Protein AF-A0A9W7CW01-F1 (afdb_monomer_lite)

Sequence (195 aa):
MEESVVTNDLDEAQSRQVALELQAPVSRRPVARPLLTPSVRDYGFQPRDPAETAHQAASQLLNTYVIGPAARTPEELAQRTALRERFLTPQVTSLSEYRERLRVQGQRGSVSPMRTYPVVLQPAEDSTEYDSRFELWVEKARRLSSMEDLRASCSEVDARLERRLRFDYAKLRVKRRLPSGFQSRPRVGTFIMLL

pLDDT: mean 78.96, std 18.7, range [34.38, 96.5]

Organism: NCBI:txid1490495

Radius of gyration: 32.02 Å; chains: 1; bounding box: 98×57×68 Å

Foldseek 3Di:
DDDDDPPDVVVVVVVVVVVVVVPDDDDPPPDPDPPPDPPPPVPDPDDDDLLVLLVVLLVAQCQVPDAAAFDDDPVLVVLLVVLCVQEADEDEDELVVVVVVVVCVVVVHDDDDDSHAYDYDDPPDDPVNSVVVLQVCCCPVRVHPHPVSLSRHSDSSSSSNVRSSRNVVSVCVSVVVPDDPPPPDPPDDDDDDDD

Secondary structure (DSSP, 8-state):
--------HHHHHHHHHHHHHHTS-S--SPPPPP-SS---------PPPHHHHHHHHTTS--TT--PPPBP-SHHHHHHHHHHHHHH--EEEE-HHHHHHHHHHHHTT------SSEEEE--TT--HHHHHHHHHHHIIIII--S-HHHHHHB--HHHHHHHHHHHHHHHHHHHHTSS-S---------------

Structure (mmCIF, N/CA/C/O backbone):
data_AF-A0A9W7CW01-F1
#
_entry.id   AF-A0A9W7CW01-F1
#
loop_
_atom_site.group_PDB
_atom_site.id
_atom_site.type_symbol
_atom_site.label_atom_id
_atom_site.label_alt_id
_atom_site.label_comp_id
_atom_site.label_asym_id
_atom_site.label_entity_id
_atom_site.label_seq_id
_atom_site.pdbx_PDB_ins_code
_atom_site.Cartn_x
_atom_site.Cartn_y
_atom_site.Cartn_z
_atom_site.occupancy
_atom_site.B_iso_or_equiv
_atom_site.auth_seq_id
_atom_site.auth_comp_id
_atom_site.auth_asym_id
_atom_site.auth_atom_id
_atom_site.pdbx_PDB_model_num
ATOM 1 N N . MET A 1 1 ? -79.365 -22.210 30.450 1.00 42.12 1 MET A N 1
ATOM 2 C CA . MET A 1 1 ? -78.044 -22.167 29.794 1.00 42.12 1 MET A CA 1
ATOM 3 C C . MET A 1 1 ? -77.121 -22.950 30.702 1.00 42.12 1 MET A C 1
ATOM 5 O O . MET A 1 1 ? -76.713 -22.414 31.719 1.00 42.12 1 MET A O 1
ATOM 9 N N . GLU A 1 2 ? -76.946 -24.242 30.436 1.00 43.44 2 GLU A N 1
ATOM 10 C CA . GLU A 1 2 ? -76.042 -25.098 31.211 1.00 43.44 2 GLU A CA 1
ATOM 11 C C . GLU A 1 2 ? -74.727 -25.177 30.439 1.00 43.44 2 GLU A C 1
ATOM 13 O O . GLU A 1 2 ? -74.694 -25.641 29.301 1.00 43.44 2 GLU A O 1
ATOM 18 N N . GLU A 1 3 ? -73.673 -24.615 31.019 1.00 51.59 3 GLU A N 1
ATOM 19 C CA . GLU A 1 3 ? -72.341 -24.580 30.430 1.00 51.59 3 GLU A CA 1
ATOM 20 C C . GLU A 1 3 ? -71.638 -25.887 30.810 1.00 51.59 3 GLU A C 1
ATOM 22 O O . GLU A 1 3 ? -71.265 -26.108 31.962 1.00 51.59 3 GLU A O 1
ATOM 27 N N . SER A 1 4 ? -71.547 -26.813 29.856 1.00 53.34 4 SER A N 1
ATOM 28 C CA . SER A 1 4 ? -70.870 -28.093 30.045 1.00 53.34 4 SER A CA 1
ATOM 29 C C . SER A 1 4 ? -69.369 -27.855 30.222 1.00 53.34 4 SER A C 1
ATOM 31 O O . SER A 1 4 ? -68.656 -27.602 29.248 1.00 53.34 4 SER A O 1
ATOM 33 N N . VAL A 1 5 ? -68.884 -27.933 31.461 1.00 58.00 5 VAL A N 1
ATOM 34 C CA . VAL A 1 5 ? -67.452 -27.925 31.777 1.00 58.00 5 VAL A CA 1
ATOM 35 C C . VAL A 1 5 ? -66.860 -29.245 31.288 1.00 58.00 5 VAL A C 1
ATOM 37 O O . VAL A 1 5 ? -67.026 -30.288 31.914 1.00 58.00 5 VAL A O 1
ATOM 40 N N . VAL A 1 6 ? -66.199 -29.206 30.133 1.00 56.62 6 VAL A N 1
ATOM 41 C CA . VAL A 1 6 ? -65.411 -30.327 29.614 1.00 56.62 6 VAL A CA 1
ATOM 42 C C . VAL A 1 6 ? -64.170 -30.454 30.496 1.00 56.62 6 VAL A C 1
ATOM 44 O O . VAL A 1 6 ? -63.206 -29.706 30.337 1.00 56.62 6 VAL A O 1
ATOM 47 N N . THR A 1 7 ? -64.198 -31.369 31.462 1.00 58.28 7 THR A N 1
ATOM 48 C CA . THR A 1 7 ? -63.005 -31.749 32.221 1.00 58.28 7 THR A CA 1
ATOM 49 C C . THR A 1 7 ? -62.080 -32.518 31.283 1.00 58.28 7 THR A C 1
ATOM 51 O O . THR A 1 7 ? -62.400 -33.613 30.828 1.00 58.28 7 THR A O 1
ATOM 54 N N . ASN A 1 8 ? -60.963 -31.896 30.912 1.00 61.44 8 ASN A N 1
ATOM 55 C CA . ASN A 1 8 ? -59.969 -32.487 30.028 1.00 61.44 8 ASN A CA 1
ATOM 56 C C . ASN A 1 8 ? -59.077 -33.450 30.828 1.00 61.44 8 ASN A C 1
ATOM 58 O O . ASN A 1 8 ? -58.080 -33.031 31.415 1.00 61.44 8 ASN A O 1
ATOM 62 N N . ASP A 1 9 ? -59.424 -34.737 30.824 1.00 65.25 9 ASP A N 1
ATOM 63 C CA . ASP A 1 9 ? -58.690 -35.806 31.523 1.00 65.25 9 ASP A CA 1
ATOM 64 C C . ASP A 1 9 ? -57.202 -35.892 31.122 1.00 65.25 9 ASP A C 1
ATOM 66 O O . ASP A 1 9 ? -56.371 -36.424 31.864 1.00 65.25 9 ASP A O 1
ATOM 70 N N . LEU A 1 10 ? -56.838 -35.341 29.956 1.00 64.31 10 LEU A N 1
ATOM 71 C CA . LEU A 1 10 ? -55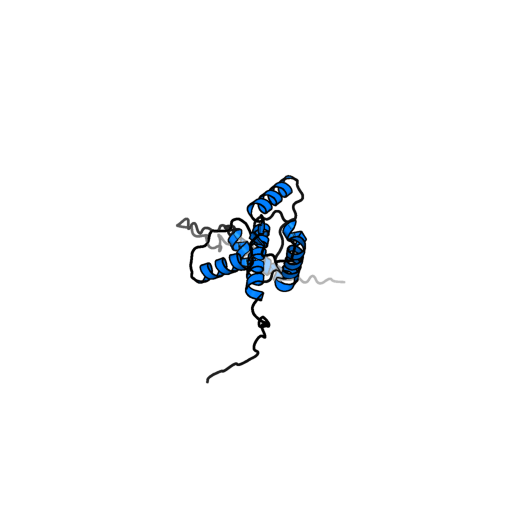.460 -35.305 29.467 1.00 64.31 10 LEU A CA 1
ATOM 72 C C . LEU A 1 10 ? -54.552 -34.426 30.339 1.00 64.31 10 LEU A C 1
ATOM 74 O O . LEU A 1 10 ? -53.390 -34.766 30.553 1.00 64.31 10 LEU A O 1
ATOM 78 N N . ASP A 1 11 ? -55.081 -33.320 30.861 1.00 67.44 11 ASP A N 1
ATOM 79 C CA . ASP A 1 11 ? -54.312 -32.343 31.642 1.00 67.44 11 ASP A CA 1
ATOM 80 C C . ASP A 1 11 ? -53.989 -32.895 33.044 1.00 67.44 11 ASP A C 1
ATOM 82 O O . ASP A 1 11 ? -52.897 -32.719 33.599 1.00 67.44 11 ASP A O 1
ATOM 86 N N . GLU A 1 12 ? -54.911 -33.692 33.588 1.00 69.56 12 GLU A N 1
ATOM 87 C CA . GLU A 1 12 ? -54.714 -34.405 34.846 1.00 69.56 12 GLU A CA 1
ATOM 88 C C . GLU A 1 12 ? -53.732 -35.579 34.693 1.00 69.56 12 GLU A C 1
ATOM 90 O O . GLU A 1 12 ? -52.884 -35.818 35.555 1.00 69.56 12 GLU A O 1
ATOM 95 N N . ALA A 1 13 ? -53.778 -36.292 33.565 1.00 72.50 13 ALA A N 1
ATOM 96 C CA . ALA A 1 13 ? -52.807 -37.341 33.261 1.00 72.50 13 ALA A CA 1
ATOM 97 C C . ALA A 1 13 ? -51.387 -36.771 33.086 1.00 72.50 13 ALA A C 1
ATOM 99 O O . ALA A 1 13 ? -50.413 -37.339 33.590 1.00 72.50 13 ALA A O 1
ATOM 100 N N . GLN A 1 14 ? -51.275 -35.615 32.430 1.00 68.25 14 GLN A N 1
ATOM 101 C CA . GLN A 1 14 ? -50.003 -34.947 32.179 1.00 68.25 14 GLN A CA 1
ATOM 102 C C . GLN A 1 14 ? -49.396 -34.370 33.466 1.00 68.25 14 GLN A C 1
ATOM 104 O O . GLN A 1 14 ? -48.202 -34.544 33.721 1.00 68.25 14 GLN A O 1
ATOM 109 N N . SER A 1 15 ? -50.210 -33.765 34.335 1.00 69.12 15 SER A N 1
ATOM 110 C CA . SER A 1 15 ? -49.749 -33.289 35.648 1.00 69.12 15 SER A CA 1
ATOM 111 C C . SER A 1 15 ? -49.288 -34.434 36.560 1.00 69.12 15 SER A C 1
ATOM 113 O O . SER A 1 15 ? -48.273 -34.297 37.248 1.00 69.12 15 SER A O 1
ATOM 115 N N . ARG A 1 16 ? -49.943 -35.603 36.503 1.00 75.50 16 ARG A N 1
ATOM 116 C CA . ARG A 1 16 ? -49.494 -36.818 37.210 1.00 75.50 16 ARG A CA 1
ATOM 117 C C . ARG A 1 16 ? -48.159 -37.346 36.678 1.00 75.50 16 ARG A C 1
ATOM 119 O O . ARG A 1 16 ? -47.318 -37.754 37.478 1.00 75.50 16 ARG A O 1
ATOM 126 N N . GLN A 1 17 ? -47.926 -37.302 35.363 1.00 70.81 17 GLN A N 1
ATOM 127 C CA . GLN A 1 17 ? -46.636 -37.676 34.764 1.00 70.81 17 GLN A CA 1
ATOM 128 C C . GLN A 1 17 ? -45.496 -36.759 35.218 1.00 70.81 17 GLN A C 1
ATOM 130 O O . GLN A 1 17 ? -44.445 -37.254 35.621 1.00 70.81 17 GLN A O 1
ATOM 135 N N . VAL A 1 18 ? -45.719 -35.442 35.221 1.00 67.00 18 VAL A N 1
ATOM 136 C CA . VAL A 1 18 ? -44.728 -34.462 35.692 1.00 67.00 18 VAL A CA 1
ATOM 137 C C . VAL A 1 18 ? -44.431 -34.656 37.183 1.00 67.00 18 VAL A C 1
ATOM 139 O O . VAL A 1 18 ? -43.272 -34.620 37.590 1.00 67.00 18 VAL A O 1
ATOM 142 N N . ALA A 1 19 ? -45.449 -34.927 38.004 1.00 73.19 19 ALA A N 1
ATOM 143 C CA . ALA A 1 19 ? -45.262 -35.192 39.431 1.00 73.19 19 ALA A CA 1
ATOM 144 C C . ALA A 1 19 ? -44.439 -36.469 39.693 1.00 73.19 19 ALA A C 1
ATOM 146 O O . ALA A 1 19 ? -43.579 -36.474 40.573 1.00 73.19 19 ALA A O 1
ATOM 147 N N . LEU A 1 20 ? -44.653 -37.526 38.901 1.00 70.00 20 LEU A N 1
ATOM 148 C CA . LEU A 1 20 ? -43.856 -38.758 38.939 1.00 70.00 20 LEU A CA 1
ATOM 149 C C . LEU A 1 20 ? -42.402 -38.525 38.507 1.00 70.00 20 LEU A C 1
ATOM 151 O O . LEU A 1 20 ? -41.483 -39.073 39.114 1.00 70.00 20 LEU A O 1
ATOM 155 N N . GLU A 1 21 ? -42.183 -37.692 37.489 1.00 61.81 21 GLU A N 1
ATOM 156 C CA . GLU A 1 21 ? -40.846 -37.366 36.986 1.00 61.81 21 GLU A CA 1
ATOM 157 C C . GLU A 1 21 ? -40.054 -36.489 37.973 1.00 61.81 21 GLU A C 1
ATOM 159 O O . GLU A 1 21 ? -38.846 -36.667 38.129 1.00 61.81 21 GLU A O 1
ATOM 164 N N . LEU A 1 22 ? -40.739 -35.610 38.713 1.00 61.22 22 LEU A N 1
ATOM 165 C CA . LEU A 1 22 ? -40.155 -34.795 39.786 1.00 61.22 22 LEU A CA 1
ATOM 166 C C . LEU A 1 22 ? -39.839 -35.595 41.062 1.00 61.22 22 LEU A C 1
ATOM 168 O O . LEU A 1 22 ? -38.959 -35.194 41.823 1.00 61.22 22 LEU A O 1
ATOM 172 N N . GLN A 1 23 ? -40.530 -36.713 41.304 1.00 60.50 23 GLN A N 1
ATOM 173 C CA . GLN A 1 23 ? -40.288 -37.600 42.453 1.00 60.50 23 GLN A CA 1
ATOM 174 C C . GLN A 1 23 ? -39.212 -38.670 42.191 1.00 60.50 23 GLN A C 1
ATOM 176 O O . GLN A 1 23 ? -38.826 -39.390 43.114 1.00 60.50 23 GLN A O 1
ATOM 181 N N . ALA A 1 24 ? -38.693 -38.781 40.963 1.00 56.75 24 ALA A N 1
ATOM 182 C CA . ALA A 1 24 ? -37.631 -39.726 40.641 1.00 56.75 24 ALA A CA 1
ATOM 183 C C . ALA A 1 24 ? -36.270 -39.261 41.214 1.00 56.75 24 ALA A C 1
ATOM 185 O O . ALA A 1 24 ? -35.828 -38.141 40.940 1.00 56.75 24 ALA A O 1
ATOM 186 N N . PRO A 1 25 ? -35.547 -40.102 41.978 1.00 54.66 25 PRO A N 1
ATOM 187 C CA . PRO A 1 25 ? -34.255 -39.722 42.525 1.00 54.66 25 PRO A CA 1
ATOM 188 C C . PRO A 1 25 ? -33.163 -39.718 41.438 1.00 54.66 25 PRO A C 1
ATOM 190 O O . PRO A 1 25 ? -32.861 -40.736 40.825 1.00 54.66 25 PRO A O 1
ATOM 193 N N . VAL A 1 26 ? -32.521 -38.553 41.298 1.00 56.50 26 VAL A N 1
ATOM 194 C CA . VAL A 1 26 ? -31.123 -38.326 40.877 1.00 56.50 26 VAL A CA 1
ATOM 195 C C . VAL A 1 26 ? -30.757 -38.578 39.396 1.00 56.50 26 VAL A C 1
ATOM 197 O O . VAL A 1 26 ? -30.531 -39.686 38.927 1.00 56.50 26 VAL A O 1
ATOM 200 N N . SER A 1 27 ? -30.605 -37.450 38.690 1.00 52.94 27 SER A N 1
ATOM 201 C CA . SER A 1 27 ? -29.803 -37.174 37.484 1.00 52.94 27 SER A CA 1
ATOM 202 C C . SER A 1 27 ? -29.660 -38.260 36.397 1.00 52.94 27 SER A C 1
ATOM 204 O O . SER A 1 27 ? -28.737 -39.068 36.414 1.00 52.94 27 SER A O 1
ATOM 206 N N . ARG A 1 28 ? -30.407 -38.105 35.295 1.00 55.75 28 ARG A N 1
ATOM 207 C CA . ARG A 1 28 ? -30.005 -38.588 33.953 1.00 55.75 28 ARG A CA 1
ATOM 208 C C . ARG A 1 28 ? -29.030 -37.647 33.224 1.00 55.75 28 ARG A C 1
ATOM 210 O O . ARG A 1 28 ? -28.840 -37.761 32.016 1.00 55.75 28 ARG A O 1
ATOM 217 N N . ARG A 1 29 ? -28.420 -36.683 33.923 1.00 59.69 29 ARG A N 1
ATOM 218 C CA . ARG A 1 29 ? -27.340 -35.878 33.339 1.00 59.69 29 ARG A CA 1
ATOM 219 C C . ARG A 1 29 ? -26.078 -36.739 33.320 1.00 59.69 29 ARG A C 1
ATOM 221 O O . ARG A 1 29 ? -25.712 -37.244 34.380 1.00 59.69 29 ARG A O 1
ATOM 228 N N . PRO A 1 30 ? -25.404 -36.909 32.170 1.00 57.47 30 PRO A N 1
ATOM 229 C CA . PRO A 1 30 ? -24.087 -37.518 32.157 1.00 57.47 30 PRO A CA 1
ATOM 230 C C . PRO A 1 30 ? -23.199 -36.732 33.122 1.00 57.47 30 PRO A C 1
ATOM 232 O O . PRO A 1 30 ? -23.029 -35.522 32.964 1.00 57.47 30 PRO A O 1
ATOM 235 N N . VAL A 1 31 ? -22.675 -37.398 34.148 1.00 65.06 31 VAL A N 1
ATOM 236 C CA . VAL A 1 31 ? -21.677 -36.798 35.033 1.00 65.06 31 VAL A CA 1
ATOM 237 C C . VAL A 1 31 ? -20.482 -36.433 34.156 1.00 65.06 31 VAL A C 1
ATOM 239 O O . VAL A 1 31 ? -19.932 -37.296 33.465 1.00 65.06 31 VAL A O 1
ATOM 242 N N . ALA A 1 32 ? -20.111 -35.151 34.132 1.00 64.31 32 ALA A N 1
ATOM 243 C CA . ALA A 1 32 ? -18.916 -34.709 33.431 1.00 64.31 32 ALA A CA 1
ATOM 244 C C . ALA A 1 32 ? -17.723 -35.490 33.994 1.00 64.31 32 ALA A C 1
ATOM 246 O O . ALA A 1 32 ? -17.429 -35.421 35.188 1.00 64.31 32 ALA A O 1
ATOM 247 N N . ARG A 1 33 ? -17.071 -36.290 33.145 1.00 63.97 33 ARG A N 1
ATOM 248 C CA . ARG A 1 33 ? -15.877 -37.037 33.543 1.00 63.97 33 ARG A CA 1
ATOM 249 C C . ARG A 1 33 ? -14.791 -36.025 33.930 1.00 63.97 33 ARG A C 1
ATOM 251 O O . ARG A 1 33 ? -14.573 -35.090 33.157 1.00 63.97 33 ARG A O 1
ATOM 258 N N . PRO A 1 34 ? -14.101 -36.192 35.071 1.00 61.22 34 PRO A N 1
ATOM 259 C CA . PRO A 1 34 ? -12.958 -35.354 35.404 1.00 61.22 34 PRO A CA 1
ATOM 260 C C . PRO A 1 34 ? -11.925 -35.439 34.278 1.00 61.22 34 PRO A C 1
ATOM 262 O O . PRO A 1 34 ? -11.584 -36.536 33.828 1.00 61.22 34 PRO A O 1
ATOM 265 N N . LEU A 1 35 ? -11.451 -34.288 33.799 1.00 57.41 35 LEU A N 1
ATOM 266 C CA . LEU A 1 35 ? -10.374 -34.228 32.816 1.00 57.41 35 LEU A CA 1
ATOM 267 C C . LEU A 1 35 ? -9.102 -34.769 33.484 1.00 57.41 35 LEU A C 1
ATOM 269 O O . LEU A 1 35 ? -8.459 -34.073 34.262 1.00 57.41 35 LEU A O 1
ATOM 273 N N . LEU A 1 36 ? -8.755 -36.029 33.205 1.00 60.28 36 LEU A N 1
ATOM 274 C CA . LEU A 1 36 ? -7.564 -36.699 33.750 1.00 60.28 36 LEU A CA 1
ATOM 275 C C . LEU A 1 36 ? -6.242 -36.132 33.210 1.00 60.28 36 LEU A C 1
ATOM 277 O O . LEU A 1 36 ? -5.169 -36.566 33.616 1.00 60.28 36 LEU A O 1
ATOM 281 N N . THR A 1 37 ? -6.304 -35.137 32.332 1.00 58.19 37 THR A N 1
ATOM 282 C CA . THR A 1 37 ? -5.165 -34.325 31.924 1.00 58.19 37 THR A CA 1
ATOM 283 C C . THR A 1 37 ? -5.649 -32.893 31.703 1.00 58.19 37 THR A C 1
ATOM 285 O O . THR A 1 37 ? -6.687 -32.699 31.059 1.00 58.19 37 THR A O 1
ATOM 288 N N . PRO A 1 38 ? -4.925 -31.860 32.173 1.00 48.06 38 PRO A N 1
ATOM 289 C CA . PRO A 1 38 ? -5.069 -30.537 31.599 1.00 48.06 38 PRO A CA 1
ATOM 290 C C . PRO A 1 38 ? -4.496 -30.637 30.186 1.00 48.06 38 PRO A C 1
ATOM 292 O O . PRO A 1 38 ? -3.328 -30.352 29.938 1.00 48.06 38 PRO A O 1
ATOM 295 N N . SER A 1 39 ? -5.299 -31.130 29.242 1.00 53.28 39 SER A N 1
ATOM 296 C CA . SER A 1 39 ? -5.036 -30.901 27.834 1.00 53.28 39 SER A CA 1
ATOM 297 C C . SER A 1 39 ? -5.212 -29.402 27.646 1.00 53.28 39 SER A C 1
ATOM 299 O O . SER A 1 39 ? -6.315 -28.916 27.400 1.00 53.28 39 SER A O 1
ATOM 301 N N . VAL A 1 40 ? -4.114 -28.672 27.837 1.00 54.16 40 VAL A N 1
ATOM 302 C CA . VAL A 1 40 ? -3.920 -27.315 27.344 1.00 54.16 40 VAL A CA 1
ATOM 303 C C . VAL A 1 40 ? -3.950 -27.435 25.824 1.00 54.16 40 VAL A C 1
ATOM 305 O O . VAL A 1 40 ? -2.937 -27.458 25.140 1.00 54.16 40 VAL A O 1
ATOM 308 N N . ARG A 1 41 ? -5.139 -27.653 25.269 1.00 54.41 41 ARG A N 1
ATOM 309 C CA . ARG A 1 41 ? -5.395 -27.213 23.914 1.00 54.41 41 ARG A CA 1
ATOM 310 C C . ARG A 1 41 ? -5.404 -25.707 24.046 1.00 54.41 41 ARG A C 1
ATOM 312 O O . ARG A 1 41 ? -6.264 -25.176 24.748 1.00 54.41 41 ARG A O 1
ATOM 319 N N . ASP A 1 42 ? -4.416 -25.063 23.444 1.00 56.41 42 ASP A N 1
ATOM 320 C CA . ASP A 1 42 ? -4.306 -23.614 23.325 1.00 56.41 42 ASP A CA 1
ATOM 321 C C . ASP A 1 42 ? -5.509 -23.068 22.538 1.00 56.41 42 ASP A C 1
ATOM 323 O O . ASP A 1 42 ? -5.410 -22.657 21.385 1.00 56.41 42 ASP A O 1
ATOM 327 N N . TYR A 1 43 ? -6.696 -23.099 23.141 1.00 55.78 43 TYR A N 1
ATOM 328 C CA . TYR A 1 43 ? -7.886 -22.423 22.654 1.00 55.78 43 TYR A CA 1
ATOM 329 C C . TYR A 1 43 ? -7.722 -20.936 22.970 1.00 55.78 43 TYR A C 1
ATOM 331 O O . TYR A 1 43 ? -8.370 -20.383 23.853 1.00 55.78 43 TYR A O 1
ATOM 339 N N . GLY A 1 44 ? -6.792 -20.300 22.264 1.00 63.28 44 GLY A N 1
ATOM 340 C CA . GLY A 1 44 ? -6.581 -18.865 22.262 1.00 63.28 44 GLY A CA 1
ATOM 341 C C . GLY A 1 44 ? -6.615 -18.368 20.826 1.00 63.28 44 GLY A C 1
ATOM 342 O O . GLY A 1 44 ? -5.961 -18.932 19.949 1.00 63.28 44 GLY A O 1
ATOM 343 N N . PHE A 1 45 ? -7.375 -17.307 20.565 1.00 62.62 45 PHE A N 1
ATOM 344 C CA . PHE A 1 45 ? -7.207 -16.558 19.326 1.00 62.62 45 PHE A CA 1
ATOM 345 C C . PHE A 1 45 ? -5.825 -15.907 19.374 1.00 62.62 45 PHE A C 1
ATOM 347 O O . PHE A 1 45 ? -5.618 -14.956 20.124 1.00 62.62 45 PHE A O 1
ATOM 354 N N . GLN A 1 46 ? -4.871 -16.439 18.614 1.00 70.50 46 GLN A N 1
ATOM 355 C CA . GLN A 1 46 ? -3.6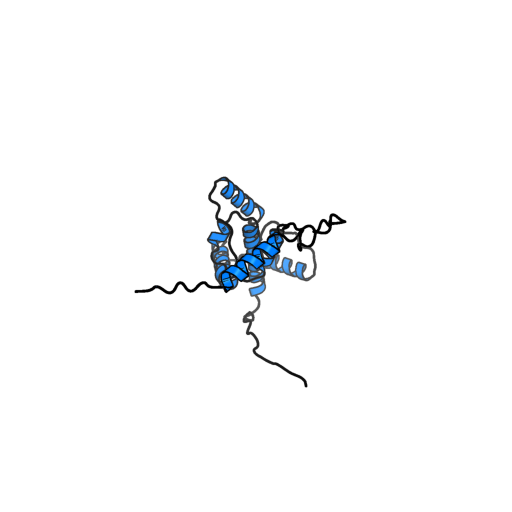04 -15.763 18.373 1.00 70.50 46 GLN A CA 1
ATOM 356 C C . GLN A 1 46 ? -3.818 -14.780 17.220 1.00 70.50 46 GLN A C 1
ATOM 358 O O . GLN A 1 46 ? -4.084 -15.222 16.096 1.00 70.50 46 GLN A O 1
ATOM 363 N N . PRO A 1 47 ? -3.743 -13.457 17.464 1.00 72.88 47 PRO A N 1
ATOM 364 C CA . PRO A 1 47 ? -3.832 -12.485 16.390 1.00 72.88 47 PRO A CA 1
ATOM 365 C C . PRO A 1 47 ? -2.741 -12.774 15.362 1.00 72.88 47 PRO A C 1
ATOM 367 O O . PRO A 1 47 ? -1.569 -12.931 15.707 1.00 72.88 47 PRO A O 1
ATOM 370 N N . ARG A 1 48 ? -3.135 -12.874 14.094 1.00 83.38 48 ARG A N 1
ATOM 371 C CA . ARG A 1 48 ? -2.195 -13.121 13.003 1.00 83.38 48 ARG A CA 1
ATOM 372 C C . ARG A 1 48 ? -1.233 -11.945 12.861 1.00 83.38 48 ARG A C 1
ATOM 374 O O . ARG A 1 48 ? -1.628 -10.799 13.074 1.00 83.38 48 ARG A O 1
ATOM 381 N N . ASP A 1 49 ? 0.007 -12.216 12.451 1.00 91.00 49 ASP A N 1
ATOM 382 C CA . ASP A 1 49 ? 0.980 -11.153 12.201 1.00 91.00 49 ASP A CA 1
ATOM 383 C C . ASP A 1 49 ? 0.408 -10.114 11.205 1.00 91.00 49 ASP A C 1
ATOM 385 O O . ASP A 1 49 ? -0.163 -10.478 10.162 1.00 91.00 49 ASP A O 1
ATOM 389 N N . PRO A 1 50 ? 0.538 -8.807 11.495 1.00 89.38 50 PRO A N 1
ATOM 390 C CA . PRO A 1 50 ? -0.017 -7.768 10.639 1.00 89.38 50 PRO A CA 1
ATOM 391 C C . PRO A 1 50 ? 0.614 -7.723 9.239 1.00 89.38 50 PRO A C 1
ATOM 393 O O . PRO A 1 50 ? -0.063 -7.305 8.300 1.00 89.38 50 PRO A O 1
ATOM 396 N N . ALA A 1 51 ? 1.872 -8.160 9.039 1.00 90.19 51 ALA A N 1
ATOM 397 C CA . ALA A 1 51 ? 2.423 -8.255 7.678 1.00 90.19 51 ALA A CA 1
ATOM 398 C C . ALA A 1 51 ? 1.818 -9.419 6.912 1.00 90.19 51 ALA A C 1
ATOM 400 O O . ALA A 1 51 ? 1.531 -9.245 5.730 1.00 90.19 51 ALA A O 1
ATOM 401 N N . GLU A 1 52 ? 1.614 -10.574 7.540 1.00 91.75 52 GLU A N 1
ATOM 402 C CA . GLU A 1 52 ? 0.938 -11.688 6.877 1.00 91.75 52 GLU A CA 1
ATOM 403 C C . GLU A 1 52 ? -0.484 -11.324 6.462 1.00 91.75 52 GLU A C 1
ATOM 405 O O . GLU A 1 52 ? -0.886 -11.587 5.329 1.00 91.75 52 GLU A O 1
ATOM 410 N N . THR A 1 53 ? -1.227 -10.666 7.352 1.00 92.50 53 THR A N 1
ATOM 411 C CA . THR A 1 53 ? -2.601 -10.232 7.076 1.00 92.50 53 THR A CA 1
ATOM 412 C C . THR A 1 53 ? -2.637 -9.240 5.912 1.00 92.50 53 THR A C 1
ATOM 414 O O . THR A 1 53 ? -3.382 -9.438 4.949 1.00 92.50 53 THR A O 1
ATOM 417 N N . ALA A 1 54 ? -1.762 -8.229 5.929 1.00 93.31 54 ALA A N 1
ATOM 418 C CA . ALA A 1 54 ? -1.622 -7.277 4.828 1.00 93.31 54 ALA A CA 1
ATOM 419 C C . ALA A 1 54 ? -1.171 -7.951 3.521 1.00 93.31 54 ALA A C 1
ATOM 421 O O . ALA A 1 54 ? -1.648 -7.610 2.439 1.00 93.31 54 ALA A O 1
ATOM 422 N N . HIS A 1 55 ? -0.261 -8.924 3.602 1.00 92.12 55 HIS A N 1
ATOM 423 C CA . HIS A 1 55 ? 0.209 -9.685 2.450 1.00 92.12 55 HIS A CA 1
ATOM 424 C C . HIS A 1 55 ? -0.920 -10.501 1.814 1.00 92.12 55 HIS A C 1
ATOM 426 O O . HIS A 1 55 ? -1.073 -10.477 0.591 1.00 92.12 55 HIS A O 1
ATOM 432 N N . GLN A 1 56 ? -1.728 -11.175 2.634 1.00 92.38 56 GLN A N 1
ATOM 433 C CA . GLN A 1 56 ? -2.887 -11.925 2.172 1.00 92.38 56 GLN A CA 1
ATOM 434 C C . GLN A 1 56 ? -3.917 -10.990 1.529 1.00 92.38 56 GLN A C 1
ATOM 436 O O . GLN A 1 56 ? -4.323 -11.243 0.394 1.00 92.38 56 GLN A O 1
ATOM 441 N N . ALA A 1 57 ? -4.276 -9.884 2.188 1.00 93.19 57 ALA A N 1
ATOM 442 C CA . ALA A 1 57 ? -5.197 -8.888 1.635 1.00 93.19 57 ALA A CA 1
ATOM 443 C C . ALA A 1 57 ? -4.700 -8.361 0.277 1.00 93.19 57 ALA A C 1
ATOM 445 O O . ALA A 1 57 ? -5.420 -8.389 -0.720 1.00 93.19 57 ALA A O 1
ATOM 446 N N . ALA A 1 58 ? -3.417 -8.007 0.185 1.00 92.62 58 ALA A N 1
ATOM 447 C CA . ALA A 1 58 ? -2.789 -7.545 -1.049 1.00 92.62 58 ALA A CA 1
ATOM 448 C C . ALA A 1 58 ? -2.626 -8.624 -2.134 1.00 92.62 58 ALA A C 1
ATOM 450 O O . ALA A 1 58 ? -2.201 -8.301 -3.245 1.00 92.62 58 ALA A O 1
ATOM 451 N N . SER A 1 59 ? -2.965 -9.888 -1.886 1.00 90.12 59 SER A N 1
ATOM 452 C CA . SER A 1 59 ? -3.025 -10.924 -2.930 1.00 90.12 59 SER A CA 1
ATOM 453 C C . SER A 1 59 ? -4.428 -11.104 -3.523 1.00 90.12 59 SER A C 1
ATOM 455 O O . SER A 1 59 ? -4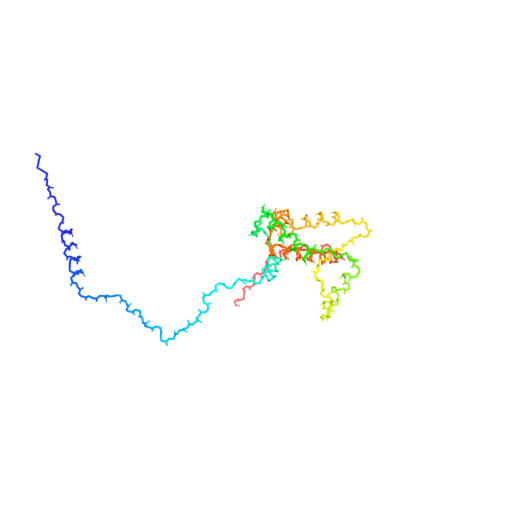.557 -11.660 -4.610 1.00 90.12 59 SER A O 1
ATOM 457 N N . GLN A 1 60 ? -5.463 -10.578 -2.861 1.00 91.94 60 GLN A N 1
ATOM 458 C CA . GLN A 1 60 ? -6.871 -10.729 -3.240 1.00 91.94 60 GLN A CA 1
ATOM 459 C C . GLN A 1 60 ? -7.481 -9.402 -3.715 1.00 91.94 60 GLN A C 1
ATOM 461 O O . GLN A 1 60 ? -6.894 -8.331 -3.560 1.00 91.94 60 GLN A O 1
ATOM 466 N N . LEU A 1 61 ? -8.666 -9.440 -4.325 1.00 93.69 61 LEU A N 1
ATOM 467 C CA . LEU A 1 61 ? -9.420 -8.207 -4.564 1.00 93.69 61 LEU A CA 1
ATOM 468 C C . LEU A 1 61 ? -9.896 -7.638 -3.218 1.00 93.69 61 LEU A C 1
ATOM 470 O O . LEU A 1 61 ? -10.274 -8.385 -2.324 1.00 93.69 61 LEU A O 1
ATOM 474 N N . LEU A 1 62 ? -9.861 -6.316 -3.080 1.00 94.56 62 LEU A N 1
ATOM 475 C CA . LEU A 1 62 ? -10.150 -5.585 -1.844 1.00 94.56 62 LEU A CA 1
ATOM 476 C C . LEU A 1 62 ? -11.609 -5.106 -1.775 1.00 94.56 62 LEU A C 1
ATOM 478 O O . LEU A 1 62 ? -11.941 -4.254 -0.962 1.00 94.56 62 LEU A O 1
ATOM 482 N N . ASN A 1 63 ? -12.495 -5.674 -2.597 1.00 92.75 63 ASN A N 1
ATOM 483 C CA . ASN A 1 63 ? -13.907 -5.289 -2.664 1.00 92.75 63 ASN A CA 1
ATOM 484 C C . ASN A 1 63 ? -14.686 -5.589 -1.376 1.00 92.75 63 ASN A C 1
ATOM 486 O O . ASN A 1 63 ? -15.710 -4.963 -1.134 1.00 92.75 63 ASN A O 1
ATOM 490 N N . THR A 1 64 ? -14.230 -6.559 -0.584 1.00 92.31 64 THR A N 1
ATOM 491 C CA . THR A 1 64 ? -14.797 -6.899 0.732 1.00 92.31 64 THR A CA 1
ATOM 492 C C . THR A 1 64 ? -13.853 -6.540 1.876 1.00 92.31 64 THR A C 1
ATOM 494 O O . THR A 1 64 ? -14.107 -6.920 3.016 1.00 92.31 64 THR A O 1
ATOM 497 N N . TYR A 1 65 ? -12.727 -5.883 1.582 1.00 94.25 65 TYR A N 1
ATOM 498 C CA . TYR A 1 65 ? -11.768 -5.507 2.609 1.00 94.25 65 TYR A CA 1
ATOM 499 C C . TYR A 1 65 ? -12.342 -4.365 3.445 1.00 94.25 65 TYR A C 1
ATOM 501 O O . TYR A 1 65 ? -12.764 -3.344 2.904 1.00 94.25 65 TYR A O 1
ATOM 509 N N . VAL A 1 66 ? -12.349 -4.547 4.762 1.00 94.44 66 VAL A N 1
ATOM 510 C CA . VAL A 1 66 ? -12.814 -3.533 5.707 1.00 94.44 66 VAL A CA 1
ATOM 511 C C . VAL A 1 66 ? -11.604 -2.743 6.177 1.00 94.44 66 VAL A C 1
ATOM 513 O O . VAL A 1 66 ? -10.716 -3.291 6.827 1.00 94.44 66 VAL A O 1
ATOM 516 N N . ILE A 1 67 ? -11.577 -1.464 5.821 1.00 95.31 67 ILE A N 1
ATOM 517 C CA . ILE A 1 67 ? -10.546 -0.528 6.263 1.00 95.31 67 ILE A CA 1
ATOM 518 C C . ILE A 1 67 ? -10.753 -0.238 7.754 1.00 95.31 67 ILE A C 1
ATOM 520 O O . ILE A 1 67 ? -11.889 -0.145 8.228 1.00 95.31 67 ILE A O 1
ATOM 524 N N . GLY A 1 68 ? -9.653 -0.124 8.497 1.00 93.50 68 GLY A N 1
ATOM 525 C CA . GLY A 1 68 ? -9.671 0.224 9.910 1.00 93.50 68 GLY A CA 1
ATOM 526 C C . GLY A 1 68 ? -10.232 1.626 10.184 1.00 93.50 68 GLY A C 1
ATOM 527 O O . GLY A 1 68 ? -10.427 2.431 9.272 1.00 93.50 68 GLY A O 1
ATOM 528 N N . PRO A 1 69 ? -10.507 1.941 11.460 1.00 94.06 69 PRO A N 1
ATOM 529 C CA . PRO A 1 69 ? -11.032 3.244 11.831 1.00 94.06 69 PRO A CA 1
ATOM 530 C C . PRO A 1 69 ? -10.031 4.353 11.495 1.00 94.06 69 PRO A C 1
ATOM 532 O O . PRO A 1 69 ? -8.828 4.230 11.738 1.00 94.06 69 PRO A O 1
ATOM 535 N N . ALA A 1 70 ? -10.549 5.462 10.970 1.00 95.06 70 ALA A N 1
ATOM 536 C CA . ALA A 1 70 ? -9.770 6.679 10.798 1.00 95.06 70 ALA A CA 1
ATOM 537 C C . ALA A 1 70 ? -9.285 7.203 12.157 1.00 95.06 70 ALA A C 1
ATOM 539 O O . ALA A 1 70 ? -10.033 7.165 13.135 1.00 95.06 70 ALA A O 1
ATOM 540 N N . ALA A 1 71 ? -8.063 7.731 12.194 1.00 93.50 71 ALA A N 1
ATOM 541 C CA . ALA A 1 71 ? -7.523 8.399 13.372 1.00 93.50 71 ALA A CA 1
ATOM 542 C C . ALA A 1 71 ? -8.358 9.643 13.723 1.00 93.50 71 ALA A C 1
ATOM 544 O O . ALA A 1 71 ? -8.492 10.552 12.900 1.00 93.50 71 ALA A O 1
ATOM 545 N N . ARG A 1 72 ? -8.907 9.688 14.939 1.00 94.44 72 ARG A N 1
ATOM 546 C CA . ARG A 1 72 ? -9.744 10.788 15.447 1.00 94.44 72 ARG A CA 1
ATOM 547 C C . ARG A 1 72 ? -9.094 11.513 16.613 1.00 94.44 72 ARG A C 1
ATOM 549 O O . ARG A 1 72 ? -9.292 12.716 16.760 1.00 94.44 72 ARG A O 1
ATOM 556 N N . THR A 1 73 ? -8.339 10.799 17.443 1.00 95.94 73 THR A N 1
ATOM 557 C CA . THR A 1 73 ? -7.649 11.394 18.593 1.00 95.94 73 THR A CA 1
ATOM 558 C C . THR A 1 73 ? -6.237 11.865 18.217 1.00 95.94 73 THR A C 1
ATOM 560 O O . THR A 1 73 ? -5.645 11.356 17.260 1.00 95.94 73 THR A O 1
ATOM 563 N N . PRO A 1 74 ? -5.646 12.819 18.961 1.00 96.50 74 PRO A N 1
ATOM 564 C CA . PRO A 1 74 ? -4.254 13.223 18.752 1.00 96.50 74 PRO A CA 1
ATOM 565 C C . PRO A 1 74 ? -3.258 12.057 18.864 1.00 96.50 74 PRO A C 1
ATOM 567 O O . PRO A 1 74 ? -2.294 11.997 18.104 1.00 96.50 74 PRO A O 1
ATOM 570 N N . GLU A 1 75 ? -3.511 11.108 19.769 1.00 96.00 75 GLU A N 1
ATOM 571 C CA . GLU A 1 75 ? -2.686 9.907 19.948 1.00 96.00 75 GLU A CA 1
ATOM 572 C C . GLU A 1 75 ? -2.770 8.975 18.734 1.00 96.00 75 GLU A C 1
ATOM 574 O O . GLU A 1 75 ? -1.744 8.530 18.219 1.00 96.00 75 GLU A O 1
ATOM 579 N N . GLU A 1 76 ? -3.975 8.738 18.210 1.00 95.12 76 GLU A N 1
ATOM 580 C CA . GLU A 1 76 ? -4.176 7.943 16.994 1.00 95.12 76 GLU A CA 1
ATOM 581 C C . GLU A 1 76 ? -3.543 8.613 15.768 1.00 95.12 76 GLU A C 1
ATOM 583 O O . GLU A 1 76 ? -2.984 7.935 14.904 1.00 95.12 76 GLU A O 1
ATOM 588 N N . LEU A 1 77 ? -3.592 9.948 15.683 1.00 95.94 77 LEU A N 1
ATOM 589 C CA . LEU A 1 77 ? -2.924 10.707 14.624 1.00 95.94 77 LEU A CA 1
ATOM 590 C C . LEU A 1 77 ? -1.402 10.577 14.719 1.00 95.94 77 LEU A C 1
ATOM 592 O O . LEU A 1 77 ? -0.744 10.391 13.690 1.00 95.94 77 LEU A O 1
ATOM 596 N N . ALA A 1 78 ? -0.839 10.628 15.929 1.00 95.56 78 ALA A N 1
ATOM 597 C CA . ALA A 1 78 ? 0.582 10.392 16.160 1.00 95.56 78 ALA A CA 1
ATOM 598 C C . ALA A 1 78 ? 0.974 8.955 15.782 1.00 95.56 78 ALA A C 1
ATOM 600 O O . ALA A 1 78 ? 1.946 8.757 15.051 1.00 95.56 78 ALA A O 1
ATOM 601 N N . GLN A 1 79 ? 0.176 7.959 16.181 1.00 94.75 79 GLN A N 1
ATOM 602 C CA . GLN A 1 79 ? 0.385 6.558 15.816 1.00 94.75 79 GLN A CA 1
ATOM 603 C C . GLN A 1 79 ? 0.349 6.359 14.298 1.00 94.75 79 GLN A C 1
ATOM 605 O O . GLN A 1 79 ? 1.267 5.765 13.729 1.00 94.75 79 GLN A O 1
ATOM 610 N N . ARG A 1 80 ? -0.675 6.893 13.623 1.00 95.50 80 ARG A N 1
ATOM 611 C CA . ARG A 1 80 ? -0.782 6.866 12.161 1.00 95.50 80 ARG A CA 1
ATOM 612 C C . ARG A 1 80 ? 0.461 7.474 11.519 1.00 95.50 80 ARG A C 1
ATOM 614 O O . ARG A 1 80 ? 1.036 6.875 10.616 1.00 95.50 80 ARG A O 1
ATOM 621 N N . THR A 1 81 ? 0.887 8.645 11.983 1.00 95.50 81 THR A N 1
ATOM 622 C CA . THR A 1 81 ? 2.052 9.354 11.433 1.00 95.50 81 THR A CA 1
ATOM 623 C C . THR A 1 81 ? 3.325 8.523 11.599 1.00 95.50 81 THR A C 1
ATOM 625 O O . THR A 1 81 ? 4.014 8.274 10.611 1.00 95.50 81 THR A O 1
ATOM 628 N N . ALA A 1 82 ? 3.560 7.960 12.787 1.00 95.31 82 ALA A N 1
ATOM 629 C CA . ALA A 1 82 ? 4.691 7.073 13.051 1.00 95.31 82 ALA A CA 1
ATOM 630 C C . ALA A 1 82 ? 4.682 5.811 12.163 1.00 95.31 82 ALA A C 1
ATOM 632 O O . ALA A 1 82 ? 5.723 5.393 11.650 1.00 95.31 82 ALA A O 1
ATOM 633 N N . LEU A 1 83 ? 3.511 5.204 11.930 1.00 94.38 83 LEU A N 1
ATOM 634 C CA . LEU A 1 83 ? 3.369 4.065 11.015 1.00 94.38 83 LEU A CA 1
ATOM 635 C C . LEU A 1 83 ? 3.684 4.457 9.565 1.00 94.38 83 LEU A C 1
ATOM 637 O O . LEU A 1 83 ? 4.385 3.716 8.867 1.00 94.38 83 LEU A O 1
ATOM 641 N N . ARG A 1 84 ? 3.200 5.621 9.111 1.00 93.19 84 ARG A N 1
ATOM 642 C CA . ARG A 1 84 ? 3.472 6.130 7.759 1.00 93.19 84 ARG A CA 1
ATOM 643 C C . ARG A 1 84 ? 4.953 6.442 7.572 1.00 93.19 84 ARG A C 1
ATOM 645 O O . ARG A 1 84 ? 5.521 6.036 6.568 1.00 93.19 84 ARG A O 1
ATOM 652 N N . GLU A 1 85 ? 5.619 7.054 8.539 1.00 93.19 85 GLU A N 1
ATOM 653 C CA . GLU A 1 85 ? 7.066 7.285 8.462 1.00 93.19 85 GLU A CA 1
ATOM 654 C C . GLU A 1 85 ? 7.842 5.963 8.408 1.00 93.19 85 GLU A C 1
ATOM 656 O O . GLU A 1 85 ? 8.689 5.750 7.535 1.00 93.19 85 GLU A O 1
ATOM 661 N N . ARG A 1 86 ? 7.495 5.013 9.283 1.00 93.50 86 ARG A N 1
ATOM 662 C CA . ARG A 1 86 ? 8.190 3.725 9.382 1.00 93.50 86 ARG A CA 1
ATOM 663 C C . ARG A 1 86 ? 8.049 2.854 8.132 1.00 93.50 86 ARG A C 1
ATOM 665 O O . ARG A 1 86 ? 9.000 2.161 7.767 1.00 93.50 86 ARG A O 1
ATOM 672 N N . PHE A 1 87 ? 6.871 2.831 7.508 1.00 91.19 87 PHE A N 1
ATOM 673 C CA . PHE A 1 87 ? 6.544 1.885 6.432 1.00 91.19 87 PHE A CA 1
ATOM 674 C C . PHE A 1 87 ? 6.338 2.539 5.064 1.00 91.19 87 PHE A C 1
ATOM 676 O O . PHE A 1 87 ? 6.576 1.899 4.035 1.00 91.19 87 PHE A O 1
ATOM 683 N N . LEU A 1 88 ? 5.906 3.796 5.047 1.00 93.50 88 LEU A N 1
ATOM 684 C CA . LEU A 1 88 ? 5.496 4.548 3.864 1.00 93.50 88 LEU A CA 1
ATOM 685 C C . LEU A 1 88 ? 6.419 5.741 3.571 1.00 93.50 88 LEU A C 1
ATOM 687 O O . LEU A 1 88 ? 6.000 6.732 2.977 1.00 93.50 88 LEU A O 1
ATOM 691 N N . THR A 1 89 ? 7.703 5.615 3.896 1.00 93.06 89 THR A N 1
ATOM 692 C CA . THR A 1 89 ? 8.717 6.506 3.328 1.00 93.06 89 THR A CA 1
ATOM 693 C C . THR A 1 89 ? 8.962 6.117 1.859 1.00 93.06 89 THR A C 1
ATOM 695 O O . THR A 1 89 ? 9.256 4.944 1.593 1.00 93.06 89 THR A O 1
ATOM 698 N N . PRO A 1 90 ? 8.833 7.045 0.892 1.00 92.50 90 PRO A N 1
ATOM 699 C CA . PRO A 1 90 ? 9.117 6.776 -0.512 1.00 92.50 90 PRO A CA 1
ATOM 700 C C . PRO A 1 90 ? 10.625 6.672 -0.757 1.00 92.50 90 PRO A C 1
ATOM 702 O O . PRO A 1 90 ? 11.414 7.470 -0.260 1.00 92.50 90 PRO A O 1
ATOM 705 N N . GLN A 1 91 ? 11.030 5.706 -1.574 1.00 90.62 91 GLN A N 1
ATOM 706 C CA . GLN A 1 91 ? 12.384 5.610 -2.106 1.00 90.62 91 GLN A CA 1
ATOM 707 C C . GLN A 1 91 ? 12.312 5.688 -3.627 1.00 90.62 91 GLN A C 1
ATOM 709 O O . GLN A 1 91 ? 11.902 4.730 -4.289 1.00 90.62 91 GLN A O 1
ATOM 714 N N . VAL A 1 92 ? 12.685 6.845 -4.173 1.00 89.75 92 VAL A N 1
ATOM 715 C CA . VAL A 1 92 ? 12.714 7.073 -5.620 1.00 89.75 92 VAL A CA 1
ATOM 716 C C . VAL A 1 92 ? 13.812 6.211 -6.234 1.00 89.75 92 VAL A C 1
ATOM 718 O O . VAL A 1 92 ? 14.947 6.201 -5.764 1.00 89.75 92 VAL A O 1
ATOM 721 N N . THR A 1 93 ? 13.450 5.451 -7.262 1.00 87.50 93 THR A N 1
ATOM 722 C CA . THR A 1 93 ? 14.351 4.547 -7.984 1.00 87.50 93 THR A CA 1
ATOM 723 C C . THR A 1 93 ? 14.105 4.673 -9.476 1.00 87.50 93 THR A C 1
ATOM 725 O O . THR A 1 93 ? 12.960 4.845 -9.905 1.00 87.50 93 THR A O 1
ATOM 728 N N . SER A 1 94 ? 15.157 4.550 -10.279 1.00 86.88 94 SER A N 1
ATOM 729 C CA . SER A 1 94 ? 14.997 4.510 -11.730 1.00 86.88 94 SER A CA 1
ATOM 730 C C . SER A 1 94 ? 14.367 3.186 -12.190 1.00 86.88 94 SER A C 1
ATOM 732 O O . SER A 1 94 ? 14.441 2.146 -11.525 1.00 86.88 94 SER A O 1
ATOM 734 N N . LEU A 1 95 ? 13.751 3.205 -13.376 1.00 87.00 95 LEU A N 1
ATOM 735 C CA . LEU A 1 95 ? 13.174 2.011 -14.005 1.00 87.00 95 LEU A CA 1
ATOM 736 C C . LEU A 1 95 ? 14.207 0.886 -14.195 1.00 87.00 95 LEU A C 1
ATOM 738 O O . LEU A 1 95 ? 13.875 -0.285 -14.003 1.00 87.00 95 LEU A O 1
ATOM 742 N N . SER A 1 96 ? 15.437 1.229 -14.588 1.00 86.31 96 SER A N 1
ATOM 743 C CA . SER A 1 96 ? 16.532 0.281 -14.827 1.00 86.31 96 SER A CA 1
ATOM 744 C C . SER A 1 96 ? 17.018 -0.364 -13.532 1.00 86.31 96 SER A C 1
ATOM 746 O O . SER A 1 96 ? 17.100 -1.590 -13.470 1.00 86.31 96 SER A O 1
ATOM 748 N N . GLU A 1 97 ? 17.261 0.424 -12.483 1.00 89.31 97 GLU A N 1
ATOM 749 C CA . GLU A 1 97 ? 17.674 -0.088 -11.168 1.00 89.31 97 GLU A CA 1
ATOM 750 C C . GLU A 1 97 ? 16.620 -1.025 -10.578 1.00 89.31 97 GLU A C 1
ATOM 752 O O . GLU A 1 97 ? 16.934 -2.127 -10.118 1.00 89.31 97 GLU A O 1
ATOM 757 N N . TYR A 1 98 ? 15.343 -0.625 -10.628 1.00 89.75 98 TYR A N 1
ATOM 758 C CA . TYR A 1 98 ? 14.274 -1.461 -10.092 1.00 89.75 98 TYR A CA 1
ATOM 759 C C . TYR A 1 98 ? 14.095 -2.749 -10.907 1.00 89.75 98 TYR A C 1
ATOM 761 O O . TYR A 1 98 ? 13.839 -3.815 -10.342 1.00 89.75 98 TYR A O 1
ATOM 769 N N . ARG A 1 99 ? 14.282 -2.692 -12.232 1.00 89.12 99 ARG A N 1
ATOM 770 C CA . ARG A 1 99 ? 14.265 -3.879 -13.098 1.00 89.12 99 ARG A CA 1
ATOM 771 C C . ARG A 1 99 ? 15.399 -4.843 -12.770 1.00 89.12 99 ARG A C 1
ATOM 773 O O . ARG A 1 99 ? 15.147 -6.045 -12.689 1.00 89.12 99 ARG A O 1
ATOM 780 N N . GLU A 1 100 ? 16.606 -4.336 -12.555 1.00 90.25 100 GLU A N 1
ATOM 781 C CA . GLU A 1 100 ? 17.759 -5.163 -12.199 1.00 90.25 100 GLU A CA 1
ATOM 782 C C . GLU A 1 100 ? 17.550 -5.850 -10.848 1.00 90.25 100 GLU A C 1
ATOM 784 O O . GLU A 1 100 ? 17.734 -7.060 -10.719 1.00 90.25 100 GLU A O 1
ATOM 789 N N . ARG A 1 101 ? 17.009 -5.120 -9.869 1.00 90.31 101 ARG A N 1
ATOM 790 C CA . ARG A 1 101 ? 16.586 -5.699 -8.591 1.00 90.31 101 ARG A CA 1
ATOM 791 C C . ARG A 1 101 ? 15.609 -6.864 -8.768 1.00 90.31 101 ARG A C 1
ATOM 793 O O . ARG A 1 101 ? 15.786 -7.905 -8.137 1.00 90.31 101 ARG A O 1
ATOM 800 N N . LEU A 1 102 ? 14.592 -6.718 -9.619 1.00 88.38 102 LEU A N 1
ATOM 801 C CA . LEU A 1 102 ? 13.646 -7.807 -9.894 1.00 88.38 102 LEU A CA 1
ATOM 802 C C . LEU A 1 102 ? 14.309 -8.990 -10.613 1.00 88.38 102 LEU A C 1
ATOM 804 O O . LEU A 1 102 ? 13.952 -10.136 -10.338 1.00 88.38 102 LEU A O 1
ATOM 808 N N . ARG A 1 103 ? 15.279 -8.731 -11.501 1.00 89.50 103 ARG A N 1
ATOM 809 C CA . ARG A 1 103 ? 16.062 -9.768 -12.188 1.00 89.50 103 ARG A CA 1
ATOM 810 C C . ARG A 1 103 ? 16.855 -10.608 -11.188 1.00 89.50 103 ARG A C 1
ATOM 812 O O . ARG A 1 103 ? 16.738 -11.831 -11.209 1.00 89.50 103 ARG A O 1
ATOM 819 N N . VAL A 1 104 ? 17.591 -9.959 -10.283 1.00 90.19 104 VAL A N 1
ATOM 820 C CA . VAL A 1 104 ? 18.380 -10.628 -9.234 1.00 90.19 104 VAL A CA 1
ATOM 821 C C . VAL A 1 104 ? 17.477 -11.454 -8.314 1.00 90.19 104 VAL A C 1
ATOM 823 O O . VAL A 1 104 ? 17.766 -12.623 -8.069 1.00 90.19 104 VAL A O 1
ATOM 826 N N . GLN A 1 105 ? 16.332 -10.909 -7.887 1.00 87.69 105 GLN A N 1
ATOM 827 C CA . GLN A 1 105 ? 15.352 -11.654 -7.083 1.00 87.69 105 GLN A CA 1
ATOM 828 C C . GLN A 1 105 ? 14.818 -12.900 -7.805 1.00 87.69 105 GLN A C 1
ATOM 830 O O . GLN A 1 105 ? 14.674 -13.956 -7.190 1.00 87.69 105 GLN A O 1
ATOM 835 N N . GLY A 1 106 ? 14.543 -12.801 -9.110 1.00 86.62 106 GLY A N 1
ATOM 836 C CA . GLY A 1 106 ? 14.103 -13.936 -9.927 1.00 86.62 106 GLY A CA 1
ATOM 837 C C . GLY A 1 106 ? 15.157 -15.041 -10.045 1.00 86.62 106 GLY A C 1
ATOM 838 O O . GLY A 1 106 ? 14.811 -16.217 -10.100 1.00 86.62 106 GLY A O 1
ATOM 839 N N . GLN A 1 107 ? 16.439 -14.677 -10.002 1.00 91.50 107 GLN A N 1
ATOM 840 C CA . GLN A 1 107 ? 17.573 -15.607 -9.985 1.00 91.50 107 GLN A CA 1
ATOM 841 C C . GLN A 1 107 ? 17.888 -16.153 -8.582 1.00 91.50 107 GLN A C 1
ATOM 843 O O . GLN A 1 107 ? 18.942 -16.749 -8.383 1.00 91.50 107 GLN A O 1
ATOM 848 N N . ARG A 1 108 ? 16.987 -15.957 -7.605 1.00 88.31 108 ARG A N 1
ATOM 849 C CA . ARG A 1 108 ? 17.187 -16.290 -6.180 1.00 88.31 108 ARG A CA 1
ATOM 850 C C . ARG A 1 108 ? 18.378 -15.565 -5.541 1.00 88.31 108 ARG A C 1
ATOM 852 O O . ARG A 1 108 ? 18.836 -15.960 -4.473 1.00 88.31 108 ARG A O 1
ATOM 859 N N . GLY A 1 109 ? 18.860 -14.494 -6.169 1.00 86.56 109 GLY A N 1
ATOM 860 C CA . GLY A 1 109 ? 19.873 -13.626 -5.597 1.00 86.56 109 GLY A CA 1
ATOM 861 C C . GLY A 1 109 ? 19.302 -12.804 -4.444 1.00 86.56 109 GLY A C 1
ATOM 862 O O . GLY A 1 109 ? 18.135 -12.398 -4.455 1.00 86.56 109 GLY A O 1
ATOM 863 N N . SER A 1 110 ? 20.141 -12.544 -3.445 1.00 86.88 110 SER A N 1
ATOM 864 C CA . SER A 1 110 ? 19.796 -11.629 -2.362 1.00 86.88 110 SER A CA 1
ATOM 865 C C . SER A 1 110 ? 19.844 -10.192 -2.874 1.00 86.88 110 SER A C 1
ATOM 867 O O . SER A 1 110 ? 20.793 -9.793 -3.546 1.00 86.88 110 SER A O 1
ATOM 869 N N . VAL A 1 111 ? 18.823 -9.403 -2.549 1.00 84.19 111 VAL A N 1
ATOM 870 C CA . VAL A 1 111 ? 18.841 -7.955 -2.765 1.00 84.19 111 VAL A CA 1
ATOM 871 C C . VAL A 1 111 ? 18.600 -7.277 -1.436 1.00 84.19 111 VAL A C 1
ATOM 873 O O . VAL A 1 111 ? 17.766 -7.738 -0.655 1.00 84.19 111 VAL A O 1
ATOM 876 N N . SER A 1 112 ? 19.270 -6.146 -1.221 1.00 83.56 112 SER A N 1
ATOM 877 C CA . SER A 1 112 ? 19.082 -5.313 -0.043 1.00 83.56 112 SER A CA 1
ATOM 878 C C . SER A 1 112 ? 17.589 -5.135 0.280 1.00 83.56 112 SER A C 1
ATOM 880 O O . SER A 1 112 ? 16.786 -4.750 -0.597 1.00 83.56 112 SER A O 1
ATOM 882 N N . PRO A 1 113 ? 17.179 -5.451 1.521 1.00 80.44 113 PRO A N 1
ATOM 883 C CA . PRO A 1 113 ? 15.805 -5.267 1.939 1.00 80.44 113 PRO A CA 1
ATOM 884 C C . PRO A 1 113 ? 15.492 -3.771 1.924 1.00 80.44 113 PRO A C 1
ATOM 886 O O . PRO A 1 113 ? 16.201 -2.963 2.517 1.00 80.44 113 PRO A O 1
ATOM 889 N N . MET A 1 114 ? 14.411 -3.393 1.245 1.00 84.19 114 MET A N 1
ATOM 890 C CA . MET A 1 114 ? 13.903 -2.024 1.328 1.00 84.19 114 MET A CA 1
ATOM 891 C C . MET A 1 114 ? 13.019 -1.942 2.567 1.00 84.19 114 MET A C 1
ATOM 893 O O . MET A 1 114 ? 12.034 -2.675 2.652 1.00 84.19 114 MET A O 1
ATOM 897 N N . ARG A 1 115 ? 13.364 -1.073 3.524 1.00 80.75 115 ARG A N 1
ATOM 898 C CA . ARG A 1 115 ? 12.503 -0.734 4.679 1.00 80.75 115 ARG A CA 1
ATOM 899 C C . ARG A 1 115 ? 11.349 0.206 4.299 1.00 80.75 115 ARG A C 1
ATOM 901 O O . ARG A 1 115 ? 10.344 0.248 4.991 1.00 80.75 115 ARG A O 1
ATOM 908 N N . THR A 1 116 ? 11.482 0.852 3.152 1.00 87.56 116 THR A N 1
ATOM 909 C CA . THR A 1 116 ? 10.599 1.826 2.499 1.00 87.56 116 THR A CA 1
ATOM 910 C C . THR A 1 116 ? 9.773 1.165 1.384 1.00 87.56 116 THR A C 1
ATOM 912 O O . THR A 1 116 ? 9.719 -0.074 1.310 1.00 87.56 116 THR A O 1
ATOM 915 N N . TYR A 1 117 ? 9.132 1.950 0.510 1.00 90.94 117 TYR A N 1
ATOM 916 C CA . TYR A 1 117 ? 8.583 1.455 -0.760 1.00 90.94 117 TYR A CA 1
ATOM 917 C C . TYR A 1 117 ? 9.227 2.130 -1.984 1.00 90.94 117 TYR A C 1
ATOM 919 O O . TYR A 1 117 ? 9.593 3.301 -1.925 1.00 90.94 117 TYR A O 1
ATOM 927 N N . PRO A 1 118 ? 9.365 1.404 -3.107 1.00 91.25 118 PRO A N 1
ATOM 928 C CA . PRO A 1 118 ? 9.889 1.942 -4.356 1.00 91.25 118 PRO A CA 1
ATOM 929 C C . PRO A 1 118 ? 8.881 2.865 -5.041 1.00 91.25 118 PRO A C 1
ATOM 931 O O . PRO A 1 118 ? 7.729 2.485 -5.267 1.00 91.25 118 PRO A O 1
ATOM 934 N N . VAL A 1 119 ? 9.353 4.038 -5.448 1.00 92.50 119 VAL A N 1
ATOM 935 C CA . VAL A 1 119 ? 8.667 4.931 -6.386 1.00 92.50 119 VAL A CA 1
ATOM 936 C C . VAL A 1 119 ? 9.426 4.878 -7.703 1.00 92.50 119 VAL A C 1
ATOM 938 O O . VAL A 1 119 ? 10.604 5.226 -7.760 1.00 92.50 119 VAL A O 1
ATOM 941 N N . VAL A 1 120 ? 8.765 4.387 -8.752 1.00 90.25 120 VAL A N 1
ATOM 942 C CA . VAL A 1 120 ? 9.384 4.163 -10.065 1.00 90.25 120 VAL A CA 1
ATOM 943 C C . VAL A 1 120 ? 8.825 5.169 -11.068 1.00 90.25 120 VAL A C 1
ATOM 945 O O . VAL A 1 120 ? 7.859 4.887 -11.793 1.00 90.25 120 VAL A O 1
ATOM 948 N N . LEU A 1 121 ? 9.438 6.352 -11.064 1.00 88.25 121 LEU A N 1
ATOM 949 C CA . LEU A 1 121 ? 9.066 7.476 -11.919 1.00 88.25 121 LEU A CA 1
ATOM 950 C C . LEU A 1 121 ? 9.494 7.238 -13.370 1.00 88.25 121 LEU A C 1
ATOM 952 O O . LEU A 1 121 ? 10.523 6.615 -13.656 1.00 88.25 121 LEU A O 1
ATOM 956 N N . GLN A 1 122 ? 8.690 7.737 -14.302 1.00 83.31 122 GLN A N 1
ATOM 957 C CA . GLN A 1 122 ? 9.114 7.925 -15.687 1.00 83.31 122 GLN A CA 1
ATOM 958 C C . GLN A 1 122 ? 9.948 9.212 -15.830 1.00 83.31 122 GLN A C 1
ATOM 960 O O . GLN A 1 122 ? 9.789 10.120 -15.024 1.00 83.31 122 GLN A O 1
ATOM 965 N N . PRO A 1 123 ? 10.798 9.333 -16.871 1.00 80.31 123 PRO A N 1
ATOM 966 C CA . PRO A 1 123 ? 11.698 10.482 -17.051 1.00 80.31 123 PRO A CA 1
ATOM 967 C C . PRO A 1 123 ? 11.045 11.877 -17.109 1.00 80.31 123 PRO A C 1
ATOM 969 O O . PRO A 1 123 ? 11.762 12.866 -17.052 1.00 80.31 123 PRO A O 1
ATOM 972 N N . ALA A 1 124 ? 9.719 11.963 -17.239 1.00 82.88 124 ALA A N 1
ATOM 973 C CA . ALA A 1 124 ? 8.954 13.212 -17.278 1.00 82.88 124 ALA A CA 1
ATOM 974 C C . ALA A 1 124 ? 7.750 13.209 -16.314 1.00 82.88 124 ALA A C 1
ATOM 976 O O . ALA A 1 124 ? 6.902 14.086 -16.396 1.00 82.88 124 ALA A O 1
ATOM 977 N N . GLU A 1 125 ? 7.642 12.197 -15.451 1.00 86.44 125 GLU A N 1
ATOM 978 C CA . GLU A 1 125 ? 6.537 12.055 -14.501 1.00 86.44 125 GLU A CA 1
ATOM 979 C C . GLU A 1 125 ? 6.987 12.571 -13.137 1.00 86.44 125 GLU A C 1
ATOM 981 O O . GLU A 1 125 ? 8.047 12.184 -12.634 1.00 86.44 125 GLU A O 1
ATOM 986 N N . ASP A 1 126 ? 6.170 13.426 -12.536 1.00 88.56 126 ASP A N 1
ATOM 987 C CA . ASP A 1 126 ? 6.390 13.900 -11.178 1.00 88.56 126 ASP A CA 1
ATOM 988 C C . ASP A 1 126 ? 5.790 12.940 -10.128 1.00 88.56 126 ASP A C 1
ATOM 990 O O . ASP A 1 126 ? 5.120 11.945 -10.429 1.00 88.56 126 ASP A O 1
ATOM 994 N N . SER A 1 127 ? 6.061 13.218 -8.851 1.00 87.50 127 SER A N 1
ATOM 995 C CA . SER A 1 127 ? 5.561 12.381 -7.756 1.00 87.50 127 SER A CA 1
ATOM 996 C C . SER A 1 127 ? 4.037 12.426 -7.610 1.00 87.50 127 SER A C 1
ATOM 998 O O . SER A 1 127 ? 3.460 11.456 -7.120 1.00 87.50 127 SER A O 1
ATOM 1000 N N . THR A 1 128 ? 3.388 13.524 -7.999 1.00 90.75 128 THR A N 1
ATOM 1001 C CA . THR A 1 128 ? 1.939 13.715 -7.856 1.00 90.75 128 THR A CA 1
ATOM 1002 C C . THR A 1 128 ? 1.199 12.900 -8.908 1.00 90.75 128 THR A C 1
ATOM 1004 O O . THR A 1 128 ? 0.290 12.144 -8.583 1.00 90.75 128 THR A O 1
ATOM 1007 N N . GLU A 1 129 ? 1.637 12.969 -10.165 1.00 90.56 129 GLU A N 1
ATOM 1008 C CA . GLU A 1 129 ? 1.104 12.173 -11.264 1.00 90.56 129 GLU A CA 1
ATOM 1009 C C . GLU A 1 129 ? 1.285 10.674 -10.994 1.00 90.56 129 GLU A C 1
ATOM 1011 O O . GLU A 1 129 ? 0.372 9.873 -11.231 1.00 90.56 129 GLU A O 1
ATOM 1016 N N . TYR A 1 130 ? 2.439 10.284 -10.444 1.00 90.75 130 TYR A N 1
ATOM 1017 C CA . TYR A 1 130 ? 2.668 8.909 -10.013 1.00 90.75 130 TYR A CA 1
ATOM 1018 C C . TYR A 1 130 ? 1.648 8.461 -8.955 1.00 90.75 130 TYR A C 1
ATOM 1020 O O . TYR A 1 130 ? 1.123 7.346 -9.058 1.00 90.75 130 TYR A O 1
ATOM 1028 N N . ASP A 1 131 ? 1.370 9.309 -7.958 1.00 92.38 131 ASP A N 1
ATOM 1029 C CA . ASP A 1 131 ? 0.426 9.008 -6.878 1.00 92.38 131 ASP A CA 1
ATOM 1030 C C . ASP A 1 131 ? -1.008 8.878 -7.403 1.00 92.38 131 ASP A C 1
ATOM 1032 O O . ASP A 1 131 ? -1.654 7.861 -7.155 1.00 92.38 131 ASP A O 1
ATOM 1036 N N . SER A 1 132 ? -1.456 9.806 -8.252 1.00 92.25 132 SER A N 1
ATOM 1037 C CA . SER A 1 132 ? -2.780 9.752 -8.887 1.00 92.25 132 SER A CA 1
ATOM 1038 C C . SER A 1 132 ? -2.967 8.491 -9.738 1.00 92.25 132 SER A C 1
ATOM 1040 O O . SER A 1 132 ? -4.015 7.841 -9.710 1.00 92.25 132 SER A O 1
ATOM 1042 N N . ARG A 1 133 ? -1.936 8.084 -10.493 1.00 92.31 133 ARG A N 1
ATOM 1043 C CA . ARG A 1 133 ? -1.982 6.840 -11.284 1.00 92.31 133 ARG A CA 1
ATOM 1044 C C . ARG A 1 133 ? -2.004 5.598 -10.393 1.00 92.31 133 ARG A C 1
ATOM 1046 O O . ARG A 1 133 ? -2.628 4.598 -10.757 1.00 92.31 133 ARG A O 1
ATOM 1053 N N . PHE A 1 134 ? -1.309 5.642 -9.259 1.00 93.69 134 PHE A N 1
ATOM 1054 C CA . PHE A 1 134 ? -1.350 4.581 -8.261 1.00 93.69 134 PHE A CA 1
ATOM 1055 C C . PHE A 1 134 ? -2.749 4.456 -7.647 1.00 93.69 134 PHE A C 1
ATOM 1057 O O . PHE A 1 134 ? -3.285 3.350 -7.632 1.00 93.69 134 PHE A O 1
ATOM 1064 N N . GLU A 1 135 ? -3.360 5.560 -7.219 1.00 94.12 135 GLU A N 1
ATOM 1065 C CA . GLU A 1 135 ? -4.717 5.581 -6.656 1.00 94.12 135 GLU A CA 1
ATOM 1066 C C . GLU A 1 135 ? -5.739 5.005 -7.629 1.00 94.12 135 GLU A C 1
ATOM 1068 O O . GLU A 1 135 ? -6.426 4.034 -7.307 1.00 94.12 135 GLU A O 1
ATOM 1073 N N . LEU A 1 136 ? -5.735 5.499 -8.871 1.00 92.69 136 LEU A N 1
ATOM 1074 C CA . LEU A 1 136 ? -6.610 4.990 -9.922 1.00 92.69 136 LEU A CA 1
ATOM 1075 C C . LEU A 1 136 ? -6.411 3.484 -10.147 1.00 92.69 136 LEU A C 1
ATOM 1077 O O . LEU A 1 136 ? -7.371 2.740 -10.359 1.00 92.69 136 LEU A O 1
ATOM 1081 N N . TRP A 1 137 ? -5.164 3.002 -10.109 1.00 94.31 137 TRP A N 1
ATOM 1082 C CA . TRP A 1 137 ? -4.886 1.573 -10.225 1.00 94.31 137 TRP A CA 1
ATOM 1083 C C . TRP A 1 137 ? -5.428 0.778 -9.033 1.00 94.31 137 TRP A C 1
ATOM 1085 O O . TRP A 1 137 ? -5.996 -0.295 -9.246 1.00 94.31 137 TRP A O 1
ATOM 1095 N N . VAL A 1 138 ? -5.281 1.269 -7.802 1.00 94.19 138 VAL A N 1
ATOM 1096 C CA . VAL A 1 138 ? -5.799 0.583 -6.612 1.00 94.19 138 VAL A CA 1
ATOM 1097 C C . VAL A 1 138 ? -7.325 0.494 -6.668 1.00 94.19 138 VAL A C 1
ATOM 1099 O O . VAL A 1 138 ? -7.882 -0.599 -6.540 1.00 94.19 138 VAL A O 1
ATOM 1102 N N . GLU A 1 139 ? -8.008 1.594 -6.959 1.00 91.56 139 GLU A N 1
ATOM 1103 C CA . GLU A 1 139 ? -9.470 1.621 -7.037 1.00 91.56 139 GLU A CA 1
ATOM 1104 C C . GLU A 1 139 ? -10.000 0.724 -8.160 1.00 91.56 139 GLU A C 1
ATOM 1106 O O . GLU A 1 139 ? -10.906 -0.082 -7.954 1.00 91.56 139 GLU A O 1
ATOM 1111 N N . LYS A 1 140 ? -9.408 0.793 -9.360 1.00 89.94 140 LYS A N 1
ATOM 1112 C CA . LYS A 1 140 ? -9.915 0.040 -10.519 1.00 89.94 140 LYS A CA 1
ATOM 1113 C C . LYS A 1 140 ? -9.477 -1.420 -10.530 1.00 89.94 140 LYS A C 1
ATOM 1115 O O . LYS A 1 140 ? -10.296 -2.302 -10.772 1.00 89.94 140 LYS A O 1
ATOM 1120 N N . ALA A 1 141 ? -8.193 -1.696 -10.303 1.00 89.81 141 ALA A N 1
ATOM 1121 C CA . ALA A 1 141 ? -7.641 -3.043 -10.447 1.00 89.81 141 ALA A CA 1
ATOM 1122 C C . ALA A 1 141 ? -7.712 -3.855 -9.152 1.00 89.81 141 ALA A C 1
ATOM 1124 O O . ALA A 1 141 ? -7.864 -5.075 -9.212 1.00 89.81 141 ALA A O 1
ATOM 1125 N N . ARG A 1 142 ? -7.588 -3.207 -7.987 1.00 92.56 142 ARG A N 1
ATOM 1126 C CA . ARG A 1 142 ? -7.692 -3.887 -6.687 1.00 92.56 142 ARG A CA 1
ATOM 1127 C C . ARG A 1 142 ? -9.087 -3.800 -6.091 1.00 92.56 142 ARG A C 1
ATOM 1129 O O . ARG A 1 142 ? -9.360 -4.583 -5.190 1.00 92.56 142 ARG A O 1
ATOM 1136 N N . ARG A 1 143 ? -9.972 -2.953 -6.633 1.00 93.12 143 ARG A N 1
ATOM 1137 C CA . ARG A 1 143 ? -11.351 -2.754 -6.156 1.00 93.12 143 ARG A CA 1
ATOM 1138 C C . ARG A 1 143 ? -11.408 -2.310 -4.693 1.00 93.12 143 ARG A C 1
ATOM 1140 O O . ARG A 1 143 ? -12.324 -2.707 -3.981 1.00 93.12 143 ARG A O 1
ATOM 1147 N N . LEU A 1 144 ? -10.411 -1.546 -4.244 1.00 93.25 144 LEU A N 1
ATOM 1148 C CA . LEU A 1 144 ? -10.475 -0.901 -2.935 1.00 93.25 144 LEU A CA 1
ATOM 1149 C C . LEU A 1 144 ? -11.573 0.167 -2.967 1.00 93.25 144 LEU A C 1
ATOM 1151 O O . LEU A 1 144 ? -11.717 0.853 -3.977 1.00 93.25 144 LEU A O 1
ATOM 1155 N N . SER A 1 145 ? -12.325 0.295 -1.877 1.00 90.25 145 SER A N 1
ATOM 1156 C CA . SER A 1 145 ? -13.411 1.271 -1.752 1.00 90.25 145 SER A CA 1
ATOM 1157 C C . SER A 1 145 ? -12.920 2.718 -1.810 1.00 90.25 145 SER A C 1
ATOM 1159 O O . SER A 1 145 ? -13.479 3.509 -2.561 1.00 90.25 145 SER A O 1
ATOM 1161 N N . SER A 1 146 ? -11.889 3.055 -1.031 1.00 92.31 146 SER A N 1
ATOM 1162 C CA . SER A 1 146 ? -11.332 4.406 -0.942 1.00 92.31 146 SER A CA 1
ATOM 1163 C C . SER A 1 146 ? -9.868 4.358 -0.515 1.00 92.31 146 SER A C 1
ATOM 1165 O O . SER A 1 146 ? -9.512 3.746 0.496 1.00 92.31 146 SER A O 1
ATOM 1167 N N . MET A 1 147 ? -9.003 5.011 -1.292 1.00 94.12 147 MET A N 1
ATOM 1168 C CA . MET A 1 147 ? -7.605 5.217 -0.909 1.00 94.12 147 MET A CA 1
ATOM 1169 C C . MET A 1 147 ? -7.460 6.220 0.239 1.00 94.12 147 MET A C 1
ATOM 1171 O O . MET A 1 147 ? -6.529 6.102 1.036 1.00 94.12 147 MET A O 1
ATOM 1175 N N . GLU A 1 148 ? -8.368 7.188 0.338 1.00 94.19 148 GLU A N 1
ATOM 1176 C CA . GLU A 1 148 ? -8.362 8.196 1.396 1.00 94.19 148 GLU A CA 1
ATOM 1177 C C . GLU A 1 148 ? -8.653 7.565 2.760 1.00 94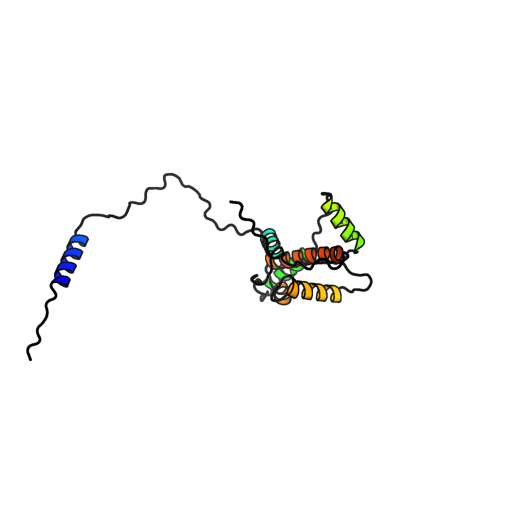.19 148 GLU A C 1
ATOM 1179 O O . GLU A 1 148 ? -7.897 7.787 3.706 1.00 94.19 148 GLU A O 1
ATOM 1184 N N . ASP A 1 149 ? -9.649 6.679 2.834 1.00 94.50 149 ASP A N 1
ATOM 1185 C CA . ASP A 1 149 ? -9.991 5.962 4.068 1.00 94.50 149 ASP A CA 1
ATOM 1186 C C . ASP A 1 149 ? -8.817 5.095 4.541 1.00 94.50 149 ASP A C 1
ATOM 1188 O O . ASP A 1 149 ? -8.471 5.084 5.725 1.00 94.50 149 ASP A O 1
ATOM 1192 N N . LEU A 1 150 ? -8.143 4.413 3.603 1.00 94.94 150 LEU A N 1
ATOM 1193 C CA . LEU A 1 150 ? -6.971 3.590 3.908 1.00 94.94 150 LEU A CA 1
ATOM 1194 C C . LEU A 1 150 ? -5.828 4.437 4.482 1.00 94.94 150 LEU A C 1
ATOM 1196 O O . LEU A 1 150 ? -5.145 4.011 5.412 1.00 94.94 150 LEU A O 1
ATOM 1200 N N . ARG A 1 151 ? -5.628 5.649 3.951 1.00 94.94 151 ARG A N 1
ATOM 1201 C CA . ARG A 1 151 ? -4.613 6.593 4.440 1.00 94.94 151 ARG A CA 1
ATOM 1202 C C . ARG A 1 151 ? -5.001 7.243 5.765 1.00 94.94 151 ARG A C 1
ATOM 1204 O O . ARG A 1 151 ? -4.106 7.610 6.528 1.00 94.94 151 ARG A O 1
ATOM 1211 N N . ALA A 1 152 ? -6.296 7.405 6.024 1.00 95.19 152 ALA A N 1
ATOM 1212 C CA . ALA A 1 152 ? -6.822 7.975 7.257 1.00 95.19 152 ALA A CA 1
ATOM 1213 C C . ALA A 1 152 ? -6.745 6.994 8.437 1.00 95.19 152 ALA A C 1
ATOM 1215 O O . ALA A 1 152 ? -6.642 7.444 9.583 1.00 95.19 152 ALA A O 1
ATOM 1216 N N . SER A 1 153 ? -6.759 5.687 8.159 1.00 95.12 153 SER A N 1
ATOM 1217 C CA . SER A 1 153 ? -6.688 4.617 9.156 1.00 95.12 153 SER A CA 1
ATOM 1218 C C . SER A 1 153 ? -5.421 4.670 10.018 1.00 95.12 153 SER A C 1
ATOM 1220 O O . SER A 1 153 ? -4.317 4.911 9.525 1.00 95.12 153 SER A O 1
ATOM 1222 N N . CYS A 1 154 ? -5.571 4.409 11.321 1.00 92.88 154 CYS A N 1
ATOM 1223 C CA . CYS A 1 154 ? -4.455 4.225 12.260 1.00 92.88 154 CYS A CA 1
ATOM 1224 C C . CYS A 1 154 ? -3.975 2.763 12.364 1.00 92.88 154 CYS A C 1
ATOM 1226 O O . CYS A 1 154 ? -3.053 2.468 13.126 1.00 92.88 154 CYS A O 1
ATOM 1228 N N . SER A 1 155 ? -4.576 1.841 11.606 1.00 94.00 155 SER A N 1
ATOM 1229 C CA . SER A 1 155 ? -4.234 0.417 11.641 1.00 94.00 155 SER A CA 1
ATOM 1230 C C . SER A 1 155 ? -2.872 0.133 11.003 1.00 94.00 155 SER A C 1
ATOM 1232 O O . SER A 1 155 ? -2.594 0.508 9.861 1.00 94.00 155 SER A O 1
ATOM 1234 N N . GLU A 1 156 ? -2.028 -0.632 11.700 1.00 95.06 156 GLU A N 1
ATOM 1235 C CA . GLU A 1 156 ? -0.762 -1.109 11.133 1.00 95.06 156 GLU A CA 1
ATOM 1236 C C . GLU A 1 156 ? -0.979 -2.036 9.926 1.00 95.06 156 GLU A C 1
ATOM 1238 O O . GLU A 1 156 ? -0.183 -2.010 8.983 1.00 95.06 156 GLU A O 1
ATOM 1243 N N . VAL A 1 157 ? -2.061 -2.825 9.917 1.00 95.38 157 VAL A N 1
ATOM 1244 C CA . VAL A 1 157 ? -2.397 -3.697 8.779 1.00 95.38 157 VAL A CA 1
ATOM 1245 C C . VAL A 1 157 ? -2.652 -2.855 7.532 1.00 95.38 157 VAL A C 1
ATOM 1247 O O . VAL A 1 157 ? -2.130 -3.188 6.470 1.00 95.38 157 VAL A O 1
ATOM 1250 N N . ASP A 1 158 ? -3.358 -1.732 7.670 1.00 95.94 158 ASP A N 1
ATOM 1251 C CA . ASP A 1 158 ? -3.663 -0.822 6.561 1.00 95.94 158 ASP A CA 1
ATOM 1252 C C . ASP A 1 158 ? -2.402 -0.124 6.038 1.00 95.94 158 ASP A C 1
ATOM 1254 O O . ASP A 1 158 ? -2.166 -0.092 4.828 1.00 95.94 158 ASP A O 1
ATOM 1258 N N . ALA A 1 159 ? -1.517 0.331 6.933 1.00 95.00 159 ALA A N 1
ATOM 1259 C CA . ALA A 1 159 ? -0.227 0.901 6.542 1.00 95.00 159 ALA A CA 1
ATOM 1260 C C . ALA A 1 159 ? 0.655 -0.122 5.795 1.00 95.00 159 ALA A C 1
ATOM 1262 O O . ALA A 1 159 ? 1.278 0.192 4.772 1.00 95.00 159 ALA A O 1
ATOM 1263 N N . ARG A 1 160 ? 0.697 -1.375 6.272 1.00 95.31 160 ARG A N 1
ATOM 1264 C CA . ARG A 1 160 ? 1.421 -2.471 5.604 1.00 95.31 160 ARG A CA 1
ATOM 1265 C C . ARG A 1 160 ? 0.749 -2.881 4.287 1.00 95.31 160 ARG A C 1
ATOM 1267 O O . ARG A 1 160 ? 1.461 -3.234 3.341 1.00 95.31 160 ARG A O 1
ATOM 1274 N N . LEU A 1 161 ? -0.578 -2.806 4.194 1.00 95.62 161 LEU A N 1
ATOM 1275 C CA . LEU A 1 161 ? -1.344 -3.070 2.977 1.00 95.62 161 LEU A CA 1
ATOM 1276 C C . LEU A 1 161 ? -1.043 -2.018 1.908 1.00 95.62 161 LEU A C 1
ATOM 1278 O O . LEU A 1 161 ? -0.643 -2.399 0.806 1.00 95.62 161 LEU A O 1
ATOM 1282 N N . GLU A 1 162 ? -1.131 -0.720 2.230 1.00 96.44 162 GLU A N 1
ATOM 1283 C CA . GLU A 1 162 ? -0.751 0.366 1.312 1.00 96.44 162 GLU A CA 1
ATOM 1284 C C . GLU A 1 162 ? 0.677 0.136 0.810 1.00 96.44 162 GLU A C 1
ATOM 1286 O O . GLU A 1 162 ? 0.931 0.114 -0.397 1.00 96.44 162 GLU A O 1
ATOM 1291 N N . ARG A 1 163 ? 1.610 -0.150 1.725 1.00 95.62 163 ARG A N 1
ATOM 1292 C CA . ARG A 1 163 ? 3.003 -0.427 1.369 1.00 95.62 163 ARG A CA 1
ATOM 1293 C C . ARG A 1 163 ? 3.108 -1.581 0.376 1.00 95.62 163 ARG A C 1
ATOM 1295 O O . ARG A 1 163 ? 3.864 -1.498 -0.595 1.00 95.62 163 ARG A O 1
ATOM 1302 N N . ARG A 1 164 ? 2.366 -2.667 0.593 1.00 94.81 164 ARG A N 1
ATOM 1303 C CA . ARG A 1 164 ? 2.394 -3.820 -0.307 1.00 94.81 164 ARG A CA 1
ATOM 1304 C C . ARG A 1 164 ? 1.822 -3.485 -1.683 1.00 94.81 164 ARG A C 1
ATOM 1306 O O . ARG A 1 164 ? 2.434 -3.856 -2.686 1.00 94.81 164 ARG A O 1
ATOM 1313 N N . LEU A 1 165 ? 0.728 -2.730 -1.735 1.00 95.50 165 LEU A N 1
ATOM 1314 C CA . LEU A 1 165 ? 0.145 -2.234 -2.980 1.00 95.50 165 LEU A CA 1
ATOM 1315 C C . LEU A 1 165 ? 1.139 -1.369 -3.762 1.00 95.50 165 LEU A C 1
ATOM 1317 O O . LEU A 1 165 ? 1.277 -1.552 -4.970 1.00 95.50 165 LEU A O 1
ATOM 1321 N N . ARG A 1 166 ? 1.900 -0.497 -3.089 1.00 95.25 166 ARG A N 1
ATOM 1322 C CA . ARG A 1 166 ? 2.961 0.316 -3.714 1.00 95.25 166 ARG A CA 1
ATOM 1323 C C . ARG A 1 166 ? 4.043 -0.552 -4.355 1.00 95.25 166 ARG A C 1
ATOM 1325 O O . ARG A 1 166 ? 4.450 -0.297 -5.486 1.00 95.25 166 ARG A O 1
ATOM 1332 N N . PHE A 1 167 ? 4.482 -1.612 -3.671 1.00 93.12 167 PHE A N 1
ATOM 1333 C CA . PHE A 1 167 ? 5.429 -2.579 -4.241 1.00 93.12 167 PHE A CA 1
ATOM 1334 C C . PHE A 1 167 ? 4.865 -3.294 -5.468 1.00 93.12 167 PHE A C 1
ATOM 1336 O O . PHE A 1 167 ? 5.570 -3.460 -6.464 1.00 93.12 167 PHE A O 1
ATOM 1343 N N . ASP A 1 168 ? 3.616 -3.742 -5.399 1.00 92.81 168 ASP A N 1
ATOM 1344 C CA . ASP A 1 168 ? 2.983 -4.450 -6.506 1.00 92.81 168 ASP A CA 1
ATOM 1345 C C . ASP A 1 168 ? 2.767 -3.517 -7.706 1.00 92.81 168 ASP A C 1
ATOM 1347 O O . ASP A 1 168 ? 3.014 -3.923 -8.844 1.00 92.81 168 ASP A O 1
ATOM 1351 N N . TYR A 1 169 ? 2.436 -2.247 -7.464 1.00 92.69 169 TYR A N 1
ATOM 1352 C CA . TYR A 1 169 ? 2.363 -1.218 -8.497 1.00 92.69 169 TYR A CA 1
ATOM 1353 C C . TYR A 1 169 ? 3.731 -0.910 -9.120 1.00 92.69 169 TYR A C 1
ATOM 1355 O O . TYR A 1 169 ? 3.856 -0.896 -10.342 1.00 92.69 169 TYR A O 1
ATOM 1363 N N . ALA A 1 170 ? 4.792 -0.755 -8.326 1.00 91.88 170 ALA A N 1
ATOM 1364 C CA . ALA A 1 170 ? 6.148 -0.561 -8.847 1.00 91.88 170 ALA A CA 1
ATOM 1365 C C . ALA A 1 170 ? 6.599 -1.743 -9.727 1.00 91.88 170 ALA A C 1
ATOM 1367 O O . ALA A 1 170 ? 7.132 -1.559 -10.826 1.00 91.88 170 ALA A O 1
ATOM 1368 N N . LYS A 1 171 ? 6.313 -2.980 -9.295 1.00 90.94 171 LYS A N 1
ATOM 1369 C CA . LYS A 1 171 ? 6.538 -4.188 -10.108 1.00 90.94 171 LYS A CA 1
ATOM 1370 C C . LYS A 1 171 ? 5.730 -4.150 -11.395 1.00 90.94 171 LYS A C 1
ATOM 1372 O O . LYS A 1 171 ? 6.263 -4.466 -12.456 1.00 90.94 171 LYS A O 1
ATOM 1377 N N . LEU A 1 172 ? 4.457 -3.777 -11.312 1.00 89.12 172 LEU A N 1
ATOM 1378 C CA . LEU A 1 172 ? 3.572 -3.651 -12.462 1.00 89.12 172 LEU A CA 1
ATOM 1379 C C . LEU A 1 172 ? 4.109 -2.629 -13.464 1.00 89.12 172 LEU A C 1
ATOM 1381 O O . LEU A 1 172 ? 4.104 -2.903 -14.655 1.00 89.12 172 LEU A O 1
ATOM 1385 N N . ARG A 1 173 ? 4.620 -1.490 -13.001 1.00 86.69 173 ARG A N 1
ATOM 1386 C CA . ARG A 1 173 ? 5.194 -0.429 -13.838 1.00 86.69 173 ARG A CA 1
ATOM 1387 C C . ARG A 1 173 ? 6.408 -0.905 -14.629 1.00 86.69 173 ARG A C 1
ATOM 1389 O O . ARG A 1 173 ? 6.499 -0.628 -15.823 1.00 86.69 173 ARG A O 1
ATOM 1396 N N . VAL A 1 174 ? 7.286 -1.688 -14.003 1.00 86.25 174 VAL A N 1
ATOM 1397 C CA . VAL A 1 174 ? 8.421 -2.311 -14.701 1.00 86.25 174 VAL A CA 1
ATOM 1398 C C . VAL A 1 174 ? 7.971 -3.430 -15.644 1.00 86.25 174 VAL A C 1
ATOM 1400 O O . VAL A 1 174 ? 8.496 -3.545 -16.750 1.00 86.25 174 VAL A O 1
ATOM 1403 N N . LYS A 1 175 ? 6.967 -4.226 -15.256 1.00 78.75 175 LYS A N 1
ATOM 1404 C CA . LYS A 1 175 ? 6.442 -5.336 -16.071 1.00 78.75 175 LYS A CA 1
ATOM 1405 C C . LYS A 1 175 ? 5.570 -4.887 -17.249 1.00 78.75 175 LYS A C 1
ATOM 1407 O O . LYS A 1 175 ? 5.572 -5.557 -18.273 1.00 78.75 175 LYS A O 1
ATOM 1412 N N . ARG A 1 176 ? 4.851 -3.761 -17.148 1.00 64.31 176 ARG A N 1
ATOM 1413 C CA . ARG A 1 176 ? 3.963 -3.199 -18.192 1.00 64.31 176 ARG A CA 1
ATOM 1414 C C . ARG A 1 176 ? 4.707 -2.646 -19.416 1.00 64.31 176 ARG A C 1
ATOM 1416 O O . ARG A 1 176 ? 4.074 -2.182 -20.355 1.00 64.31 176 ARG A O 1
ATOM 1423 N N . ARG A 1 177 ? 6.036 -2.775 -19.460 1.00 55.19 177 ARG A N 1
ATOM 1424 C CA . ARG A 1 177 ? 6.857 -2.699 -20.682 1.00 55.19 177 ARG A CA 1
ATOM 1425 C C . ARG A 1 177 ? 6.913 -4.056 -21.432 1.00 55.19 177 ARG A C 1
ATOM 1427 O O . ARG A 1 177 ? 7.907 -4.344 -22.088 1.00 55.19 177 ARG A O 1
ATOM 1434 N N . LEU A 1 178 ? 5.858 -4.878 -21.335 1.00 41.62 178 LEU A N 1
ATOM 1435 C CA . LEU A 1 178 ? 5.560 -6.044 -22.185 1.00 41.62 178 LEU A CA 1
ATOM 1436 C C . LEU A 1 178 ? 4.190 -5.823 -22.865 1.00 41.62 178 LEU A C 1
ATOM 1438 O O . LEU A 1 178 ? 3.271 -5.332 -22.202 1.00 41.62 178 LEU A O 1
ATOM 1442 N N . PRO A 1 179 ? 4.048 -6.145 -24.165 1.00 34.38 179 PRO A N 1
ATOM 1443 C CA . PRO A 1 179 ? 2.886 -5.786 -24.980 1.00 34.38 179 PRO A CA 1
ATOM 1444 C C . PRO A 1 179 ? 1.595 -6.452 -24.484 1.00 34.38 179 PRO A C 1
ATOM 1446 O O . PRO A 1 179 ? 1.634 -7.606 -24.069 1.00 34.38 179 PRO A O 1
ATOM 1449 N N . SER A 1 180 ? 0.495 -5.681 -24.508 1.00 40.31 180 SER A N 1
ATOM 1450 C CA . SER A 1 180 ? -0.959 -5.989 -24.614 1.00 40.31 180 SER A CA 1
ATOM 1451 C C . SER A 1 180 ? -1.526 -7.404 -24.324 1.00 40.31 180 SER A C 1
ATOM 1453 O O . SER A 1 180 ? -2.608 -7.734 -24.795 1.00 40.31 180 SER A O 1
ATOM 1455 N N . GLY A 1 181 ? -0.877 -8.234 -23.508 1.00 43.62 181 GLY A N 1
ATOM 1456 C CA . GLY A 1 181 ? -1.286 -9.612 -23.202 1.00 43.62 181 GLY A CA 1
ATOM 1457 C C . GLY A 1 181 ? -2.023 -9.800 -21.873 1.00 43.62 181 GLY A C 1
ATOM 1458 O O . GLY A 1 181 ? -2.427 -10.911 -21.557 1.00 43.62 181 GLY A O 1
ATOM 1459 N N . PHE A 1 182 ? -2.244 -8.741 -21.086 1.00 44.12 182 PHE A N 1
ATOM 1460 C CA . PHE A 1 182 ? -3.008 -8.811 -19.826 1.00 44.12 182 PHE A CA 1
ATOM 1461 C C . PHE A 1 182 ? -4.538 -8.799 -20.030 1.00 44.12 182 PHE A C 1
ATOM 1463 O O . PHE A 1 182 ? -5.285 -8.422 -19.129 1.00 44.12 182 PHE A O 1
ATOM 1470 N N . GLN A 1 183 ? -5.023 -9.245 -21.194 1.00 37.25 183 GLN A N 1
ATOM 1471 C CA . GLN A 1 183 ? -6.378 -9.781 -21.291 1.00 37.25 183 GLN A CA 1
ATOM 1472 C C . GLN A 1 183 ? -6.345 -11.231 -20.801 1.00 37.25 183 GLN A C 1
ATOM 1474 O O . GLN A 1 183 ? -6.075 -12.153 -21.569 1.00 37.25 183 GLN A O 1
ATOM 1479 N N . SER A 1 184 ? -6.666 -11.456 -19.528 1.00 38.44 184 SER A N 1
ATOM 1480 C CA . SER A 1 184 ? -7.159 -12.770 -19.123 1.00 38.44 184 SER A CA 1
ATOM 1481 C C . SER A 1 184 ? -8.532 -12.961 -19.766 1.00 38.44 184 SER A C 1
ATOM 1483 O O . SER A 1 184 ? -9.547 -12.565 -19.202 1.00 38.44 184 SER A O 1
ATOM 1485 N N . ARG A 1 185 ? -8.581 -13.553 -20.963 1.00 34.56 185 ARG A N 1
ATOM 1486 C CA . ARG A 1 185 ? -9.787 -14.267 -21.388 1.00 34.56 185 ARG A CA 1
ATOM 1487 C C . ARG A 1 185 ? -9.861 -15.537 -20.538 1.00 34.56 185 ARG A C 1
ATOM 1489 O O . ARG A 1 185 ? -8.929 -16.340 -20.628 1.00 34.56 185 ARG A O 1
ATOM 1496 N N . PRO A 1 186 ? -10.919 -15.777 -19.744 1.00 36.72 186 PRO A N 1
ATOM 1497 C CA . PRO A 1 186 ? -11.194 -17.140 -19.324 1.00 36.72 186 PRO A CA 1
ATOM 1498 C C . PRO A 1 186 ? -11.432 -17.946 -20.604 1.00 36.72 186 PRO A C 1
ATOM 1500 O O . PRO A 1 186 ? -12.347 -17.651 -21.375 1.00 36.72 186 PRO A O 1
ATOM 1503 N N . ARG A 1 187 ? -10.562 -18.923 -20.887 1.00 36.28 187 ARG A N 1
ATOM 1504 C CA . ARG A 1 187 ? -10.871 -19.935 -21.897 1.00 36.28 187 ARG A CA 1
ATOM 1505 C C . ARG A 1 187 ? -12.055 -20.730 -21.367 1.00 36.28 187 ARG A C 1
ATOM 1507 O O . ARG A 1 187 ? -11.929 -21.507 -20.427 1.00 36.28 187 ARG A O 1
ATOM 1514 N N . VAL A 1 188 ? -13.207 -20.463 -21.964 1.00 46.28 188 VAL A N 1
ATOM 1515 C CA . VAL A 1 188 ? -14.394 -21.301 -21.893 1.00 46.28 188 VAL A CA 1
ATOM 1516 C C . VAL A 1 188 ? -14.032 -22.674 -22.461 1.00 46.28 188 VAL A C 1
ATOM 1518 O O . VAL A 1 188 ? -13.555 -22.752 -23.588 1.00 46.28 188 VAL A O 1
ATOM 1521 N N . GLY A 1 189 ? -14.285 -23.717 -21.668 1.00 38.31 189 GLY A N 1
ATOM 1522 C CA . GLY A 1 189 ? -14.571 -25.077 -22.126 1.00 38.31 189 GLY A CA 1
ATOM 1523 C C . GLY A 1 189 ? -13.386 -25.918 -22.597 1.00 38.31 189 GLY A C 1
ATOM 1524 O O . GLY A 1 189 ? -12.750 -25.619 -23.598 1.00 38.31 189 GLY A O 1
ATOM 1525 N N . THR A 1 190 ? -13.165 -27.055 -21.938 1.00 37.03 190 THR A N 1
ATOM 1526 C CA . THR A 1 190 ? -13.451 -28.374 -22.534 1.00 37.03 190 THR A CA 1
ATOM 1527 C C . THR A 1 190 ? -13.521 -29.389 -21.390 1.00 37.03 190 THR A C 1
ATOM 1529 O O . THR A 1 190 ? -12.511 -29.714 -20.771 1.00 37.03 190 THR A O 1
ATOM 1532 N N . PHE A 1 191 ? -14.734 -29.849 -21.080 1.00 40.78 191 PHE A N 1
ATOM 1533 C CA . PHE A 1 191 ? -14.957 -31.108 -20.374 1.00 40.78 191 PHE A CA 1
ATOM 1534 C C . PHE A 1 191 ? -14.527 -32.242 -21.310 1.00 40.78 191 PHE A C 1
ATOM 1536 O O . PHE A 1 191 ? -15.009 -32.301 -22.439 1.00 40.78 191 PHE A O 1
ATOM 1543 N N . ILE A 1 192 ? -13.679 -33.154 -20.841 1.00 39.84 192 ILE A N 1
ATOM 1544 C CA . ILE A 1 192 ? -13.593 -34.502 -21.408 1.00 39.84 192 ILE A CA 1
ATOM 1545 C C . ILE A 1 192 ? -13.887 -35.462 -20.257 1.00 39.84 192 ILE A C 1
ATOM 1547 O O . ILE A 1 192 ? -13.053 -35.653 -19.375 1.00 39.84 192 ILE A O 1
ATOM 1551 N N . MET A 1 193 ? -15.104 -36.014 -20.252 1.00 39.12 193 MET A N 1
ATOM 1552 C CA . MET A 1 193 ? -15.373 -37.298 -19.609 1.00 39.12 193 MET A CA 1
ATOM 1553 C C . MET A 1 193 ? -14.753 -38.379 -20.492 1.00 39.12 193 MET A C 1
ATOM 1555 O O . MET A 1 193 ? -15.065 -38.444 -21.679 1.00 39.12 193 MET A O 1
ATOM 1559 N N . LEU A 1 194 ? -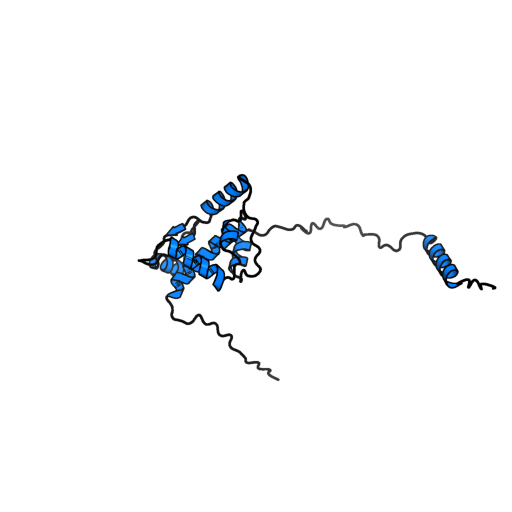13.899 -39.215 -19.913 1.00 43.78 194 LEU A N 1
ATOM 1560 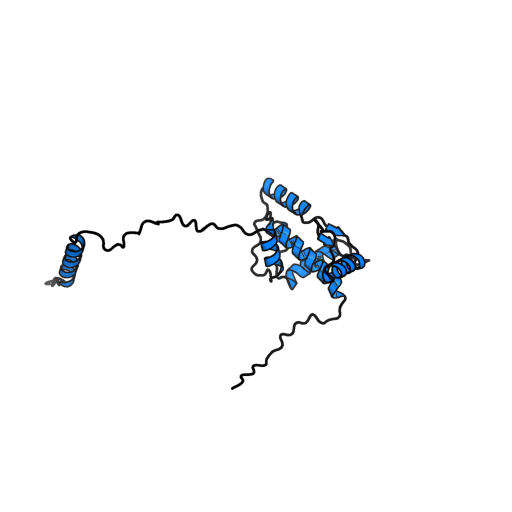C CA . LEU A 1 194 ? -13.571 -40.519 -20.475 1.00 43.78 194 LEU A CA 1
ATOM 1561 C C . LEU A 1 194 ? -14.354 -41.559 -19.674 1.00 43.78 194 LEU A C 1
ATOM 1563 O O . LEU A 1 194 ? -14.154 -41.691 -18.466 1.00 43.78 194 LEU A O 1
ATOM 1567 N N . LEU A 1 195 ? -15.296 -42.194 -20.375 1.00 47.81 195 LEU A N 1
ATOM 1568 C CA . LEU A 1 195 ? -15.795 -43.538 -20.091 1.00 47.81 195 LEU A CA 1
ATOM 1569 C C . LEU A 1 195 ? -14.698 -44.554 -20.426 1.00 47.81 195 LEU A C 1
ATOM 1571 O O . LEU A 1 195 ? -13.977 -44.307 -21.423 1.00 47.81 195 LEU A O 1
#